Protein AF-A0AAW2IMF6-F1 (afdb_monomer_lite)

pLDDT: mean 80.07, std 15.39, range [28.06, 94.5]

Radius of gyration: 31.91 Å; chains: 1; bounding box: 54×40×95 Å

Structure (mmCIF, N/CA/C/O backbone):
data_AF-A0AAW2IMF6-F1
#
_entry.id   AF-A0AAW2IMF6-F1
#
loop_
_atom_site.group_PDB
_atom_site.id
_atom_site.type_symbol
_atom_site.label_atom_id
_atom_site.label_alt_id
_atom_site.label_comp_id
_atom_site.label_asym_id
_atom_site.label_entity_id
_atom_site.label_seq_id
_atom_site.pdbx_PDB_ins_code
_atom_site.Cartn_x
_atom_site.Cartn_y
_atom_site.Cartn_z
_atom_site.occupancy
_atom_site.B_iso_or_equiv
_atom_site.auth_seq_id
_atom_site.auth_comp_id
_atom_site.auth_asym_id
_atom_site.auth_atom_id
_atom_site.pdbx_PDB_model_num
ATOM 1 N N . MET A 1 1 ? 26.228 9.412 -60.804 1.00 40.00 1 MET A N 1
ATOM 2 C CA . MET A 1 1 ? 26.225 9.088 -59.358 1.00 40.00 1 MET A CA 1
ATOM 3 C C . MET A 1 1 ? 26.292 7.577 -59.226 1.00 40.00 1 MET A C 1
ATOM 5 O O . MET A 1 1 ? 25.419 6.911 -59.759 1.00 40.00 1 MET A O 1
ATOM 9 N N . ALA A 1 2 ? 27.363 7.044 -58.635 1.00 44.09 2 ALA A N 1
ATOM 10 C CA . ALA A 1 2 ? 27.615 5.606 -58.581 1.00 44.09 2 ALA A CA 1
ATOM 11 C C . ALA A 1 2 ? 26.476 4.868 -57.857 1.00 44.09 2 ALA A C 1
ATOM 13 O O . ALA A 1 2 ? 26.195 5.148 -56.690 1.00 44.09 2 ALA A O 1
ATOM 14 N N . HIS A 1 3 ? 25.836 3.932 -58.556 1.00 49.41 3 HIS A N 1
ATOM 15 C CA . HIS A 1 3 ? 24.926 2.957 -57.972 1.00 49.41 3 HIS A CA 1
ATOM 16 C C . HIS A 1 3 ? 25.765 2.057 -57.056 1.00 49.41 3 HIS A C 1
ATOM 18 O O . HIS A 1 3 ? 26.389 1.105 -57.515 1.00 49.41 3 HIS A O 1
ATOM 24 N N . ARG A 1 4 ? 25.886 2.416 -55.770 1.00 61.34 4 ARG A N 1
ATOM 25 C CA . ARG A 1 4 ? 26.512 1.533 -54.781 1.00 61.34 4 ARG A CA 1
ATOM 26 C C . ARG A 1 4 ? 25.691 0.253 -54.745 1.00 61.34 4 ARG A 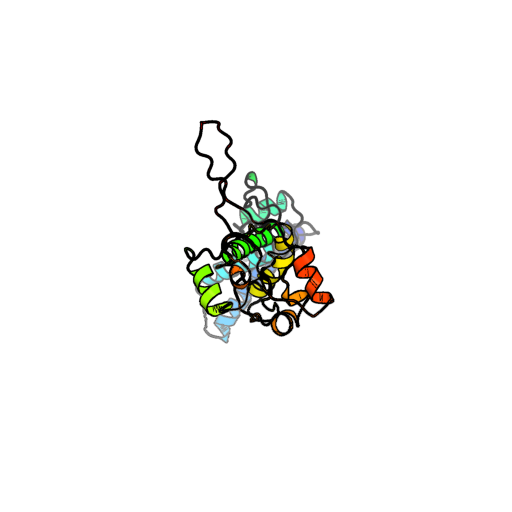C 1
ATOM 28 O O . ARG A 1 4 ? 24.511 0.295 -54.410 1.00 61.34 4 ARG A O 1
ATOM 35 N N . ASP A 1 5 ? 26.321 -0.844 -55.138 1.00 79.56 5 ASP A N 1
ATOM 36 C CA . ASP A 1 5 ? 25.694 -2.151 -55.204 1.00 79.56 5 ASP A CA 1
ATOM 37 C C . ASP A 1 5 ? 25.210 -2.557 -53.803 1.00 79.56 5 ASP A C 1
ATOM 39 O O . ASP A 1 5 ? 25.994 -2.651 -52.852 1.00 79.56 5 ASP A O 1
ATOM 43 N N . TRP A 1 6 ? 23.893 -2.700 -53.650 1.00 77.31 6 TRP A N 1
ATOM 44 C CA . TRP A 1 6 ? 23.245 -3.022 -52.377 1.00 77.31 6 TRP A CA 1
ATOM 45 C C . TRP A 1 6 ? 23.796 -4.324 -51.795 1.00 77.31 6 TRP A C 1
ATOM 47 O O . TRP A 1 6 ? 23.997 -4.438 -50.584 1.00 77.31 6 TRP A O 1
ATOM 57 N N . GLU A 1 7 ? 24.113 -5.270 -52.674 1.00 80.38 7 GLU A N 1
ATOM 58 C CA . GLU A 1 7 ? 24.677 -6.559 -52.312 1.00 80.38 7 GLU A CA 1
ATOM 59 C C . GLU A 1 7 ? 26.046 -6.404 -51.639 1.00 80.38 7 GLU A C 1
ATOM 61 O O . GLU A 1 7 ? 26.285 -6.976 -50.573 1.00 80.38 7 GLU A O 1
ATOM 66 N N . HIS A 1 8 ? 26.894 -5.516 -52.163 1.00 84.31 8 HIS A N 1
ATOM 67 C CA . HIS A 1 8 ? 28.179 -5.184 -51.554 1.00 84.31 8 HIS A CA 1
ATOM 68 C C . HIS A 1 8 ? 28.015 -4.541 -50.166 1.00 84.31 8 HIS A C 1
ATOM 70 O O . HIS A 1 8 ? 28.739 -4.872 -49.225 1.00 84.31 8 HIS A O 1
ATOM 76 N N . GLY A 1 9 ? 27.030 -3.651 -50.001 1.00 81.44 9 GLY A N 1
ATOM 77 C CA . GLY A 1 9 ? 26.728 -3.017 -48.713 1.00 81.44 9 GLY A CA 1
ATOM 78 C C . GLY A 1 9 ? 26.255 -4.013 -47.647 1.00 81.44 9 GLY A C 1
ATOM 79 O O . GLY A 1 9 ? 26.698 -3.956 -46.497 1.00 81.44 9 GLY A O 1
ATOM 80 N N . ILE A 1 10 ? 25.399 -4.962 -48.033 1.00 81.94 10 ILE A N 1
ATOM 81 C CA . ILE A 1 10 ? 24.921 -6.025 -47.143 1.00 81.94 10 ILE A CA 1
ATOM 82 C C . ILE A 1 10 ? 26.047 -6.991 -46.778 1.00 81.94 10 ILE A C 1
ATOM 84 O O . ILE A 1 10 ? 26.207 -7.312 -45.599 1.00 81.94 10 ILE A O 1
ATOM 88 N N . GLN A 1 11 ? 26.867 -7.411 -47.742 1.00 83.31 11 GLN A N 1
ATOM 89 C CA . GLN A 1 11 ? 28.020 -8.276 -47.483 1.00 83.31 11 GLN A CA 1
ATOM 90 C C . GLN A 1 11 ? 29.046 -7.601 -46.560 1.00 83.31 11 GLN A C 1
ATOM 92 O O . GLN A 1 11 ? 29.578 -8.239 -45.646 1.00 83.31 11 GLN A O 1
ATOM 97 N N . TRP A 1 12 ? 29.276 -6.296 -46.731 1.00 85.31 12 TRP A N 1
ATOM 98 C CA . TRP A 1 12 ? 30.115 -5.503 -45.834 1.00 85.31 12 TRP A CA 1
ATOM 99 C C . TRP A 1 12 ? 29.547 -5.449 -44.409 1.00 85.31 12 TRP A C 1
ATOM 101 O O . TRP A 1 12 ? 30.259 -5.730 -43.444 1.00 85.31 12 TRP A O 1
ATOM 111 N N . ALA A 1 13 ? 28.252 -5.162 -44.246 1.00 80.75 13 ALA A N 1
ATOM 112 C CA . ALA A 1 13 ? 27.619 -5.134 -42.925 1.00 80.75 13 ALA A CA 1
ATOM 113 C C . ALA A 1 13 ? 27.650 -6.520 -42.251 1.00 80.75 13 ALA A C 1
ATOM 115 O O . ALA A 1 13 ? 27.955 -6.645 -41.060 1.00 80.75 13 ALA A O 1
ATOM 116 N N . ALA A 1 14 ? 27.404 -7.576 -43.031 1.00 81.50 14 ALA A N 1
ATOM 117 C CA . ALA A 1 14 ? 27.417 -8.963 -42.583 1.00 81.50 14 ALA A CA 1
ATOM 118 C C . ALA A 1 14 ? 28.820 -9.480 -42.228 1.00 81.50 14 ALA A C 1
ATOM 120 O O . ALA A 1 14 ? 28.928 -10.432 -41.453 1.00 81.50 14 ALA A O 1
ATOM 121 N N . SER A 1 15 ? 29.893 -8.892 -42.767 1.00 85.62 15 SER A N 1
ATOM 122 C CA . SER A 1 15 ? 31.274 -9.202 -42.374 1.00 85.62 15 SER A CA 1
ATOM 123 C C . SER A 1 15 ? 31.718 -8.388 -41.156 1.00 85.62 15 SER A C 1
ATOM 125 O O . SER A 1 15 ? 32.341 -8.933 -40.243 1.00 85.62 15 SER A O 1
ATOM 127 N N . ARG A 1 16 ? 31.325 -7.110 -41.086 1.00 85.06 16 ARG A N 1
ATOM 128 C CA . ARG A 1 16 ? 31.733 -6.165 -40.038 1.00 85.06 16 ARG A CA 1
ATOM 129 C C . ARG A 1 16 ? 31.049 -6.394 -38.692 1.00 85.06 16 ARG A C 1
ATOM 131 O O . ARG A 1 16 ? 31.686 -6.202 -37.655 1.00 85.06 16 ARG A O 1
ATOM 138 N N . TRP A 1 17 ? 29.776 -6.792 -38.687 1.00 85.69 17 TRP A N 1
ATOM 139 C CA . TRP A 1 17 ? 28.980 -7.002 -37.468 1.00 85.69 17 TRP A CA 1
ATOM 140 C C . TRP A 1 17 ? 28.825 -8.485 -37.104 1.00 85.69 17 TRP A C 1
ATOM 142 O O . TRP A 1 17 ? 27.777 -8.916 -36.612 1.00 85.69 17 TRP A O 1
ATOM 152 N N . ARG A 1 18 ? 29.875 -9.286 -37.329 1.00 80.31 18 ARG A N 1
ATOM 153 C CA . ARG A 1 18 ? 29.920 -10.698 -36.914 1.00 80.31 18 ARG A CA 1
ATOM 154 C C . ARG A 1 18 ? 30.149 -10.849 -35.410 1.00 80.31 18 ARG A C 1
ATOM 156 O O . ARG A 1 18 ? 30.733 -9.990 -34.751 1.00 80.31 18 ARG A O 1
ATOM 163 N N . GLY A 1 19 ? 29.703 -11.977 -34.864 1.00 79.62 19 GLY A N 1
ATOM 164 C CA . GLY A 1 19 ? 29.940 -12.356 -33.471 1.00 79.62 19 GLY A CA 1
ATOM 165 C C . GLY A 1 19 ? 28.873 -11.885 -32.477 1.00 79.62 19 GLY A C 1
ATOM 166 O O . GLY A 1 19 ? 27.867 -11.265 -32.828 1.00 79.62 19 GLY A O 1
ATOM 167 N N . LYS A 1 20 ? 29.095 -12.233 -31.204 1.00 77.50 20 LYS A N 1
ATOM 168 C CA . LYS A 1 20 ? 28.146 -12.033 -30.091 1.00 77.50 20 LYS A CA 1
ATOM 169 C C . LYS A 1 20 ? 28.318 -10.692 -29.362 1.00 77.50 20 LYS A C 1
ATOM 171 O O . LYS A 1 20 ? 27.680 -10.475 -28.338 1.00 77.50 20 LYS A O 1
ATOM 176 N N . HIS A 1 21 ? 29.182 -9.802 -29.860 1.00 81.25 21 HIS A N 1
ATOM 177 C CA . HIS A 1 21 ? 29.403 -8.502 -29.231 1.00 81.25 21 HIS A CA 1
ATOM 178 C C . HIS A 1 21 ? 28.123 -7.658 -29.263 1.00 81.25 21 HIS A C 1
ATOM 180 O O . HIS A 1 21 ? 27.442 -7.589 -30.288 1.00 81.25 21 HIS A O 1
ATOM 186 N N . VAL A 1 22 ? 27.824 -6.986 -28.151 1.00 72.81 22 VAL A N 1
ATOM 187 C CA . VAL A 1 22 ? 26.569 -6.249 -27.951 1.00 72.81 22 VAL A CA 1
ATOM 188 C C . VAL A 1 22 ? 26.314 -5.199 -29.030 1.00 72.81 22 VAL A C 1
ATOM 190 O O . VAL A 1 22 ? 25.221 -5.120 -29.581 1.00 72.81 22 VAL A O 1
ATOM 193 N N . VAL A 1 23 ? 27.356 -4.460 -29.408 1.00 77.38 23 VAL A N 1
ATOM 194 C CA . VAL A 1 23 ? 27.285 -3.431 -30.452 1.00 77.38 23 VAL A CA 1
ATOM 195 C C . VAL A 1 23 ? 26.940 -4.051 -31.812 1.00 77.38 23 VAL A C 1
ATOM 197 O O . VAL A 1 23 ? 26.128 -3.507 -32.553 1.00 77.38 23 VAL A O 1
ATOM 200 N N . ASN A 1 24 ? 27.473 -5.237 -32.117 1.00 83.88 24 ASN A N 1
ATOM 201 C CA . ASN A 1 24 ? 27.222 -5.927 -33.385 1.00 83.88 24 ASN A CA 1
ATOM 202 C C . ASN A 1 24 ? 25.809 -6.521 -33.438 1.00 83.88 24 ASN A C 1
ATOM 204 O O . ASN A 1 24 ? 25.174 -6.529 -34.491 1.00 83.88 24 ASN A O 1
ATOM 208 N N . ALA A 1 25 ? 25.307 -7.031 -32.310 1.00 77.94 25 ALA A N 1
ATOM 209 C CA . ALA A 1 25 ? 23.919 -7.469 -32.193 1.00 77.94 25 ALA A CA 1
ATOM 210 C C . ALA A 1 25 ? 22.953 -6.285 -32.353 1.00 77.94 25 ALA A C 1
ATOM 212 O O . ALA A 1 25 ? 22.003 -6.385 -33.127 1.00 77.94 25 ALA A O 1
ATOM 213 N N . ALA A 1 26 ? 23.248 -5.152 -31.705 1.00 75.75 26 ALA A N 1
ATOM 214 C CA . ALA A 1 26 ? 22.484 -3.923 -31.860 1.00 75.75 26 ALA A CA 1
ATOM 215 C C . ALA A 1 26 ? 22.445 -3.494 -33.332 1.00 75.75 26 ALA A C 1
ATOM 217 O O . ALA A 1 26 ? 21.364 -3.469 -33.906 1.00 75.75 26 ALA A O 1
ATOM 218 N N . PHE A 1 27 ? 23.592 -3.270 -33.987 1.00 82.12 27 PHE A N 1
ATOM 219 C CA . PHE A 1 27 ? 23.636 -2.810 -35.383 1.00 82.12 27 PHE A CA 1
ATOM 220 C C . PHE A 1 27 ? 22.908 -3.722 -36.379 1.00 82.12 27 PHE A C 1
ATOM 222 O O . PHE A 1 27 ? 22.255 -3.220 -37.293 1.00 82.12 27 PHE A O 1
ATOM 229 N N . ARG A 1 28 ? 22.938 -5.046 -36.189 1.00 84.94 28 ARG A N 1
ATOM 230 C CA . ARG A 1 28 ? 22.139 -5.967 -37.016 1.00 84.94 28 ARG A CA 1
ATOM 231 C C . ARG A 1 28 ? 20.637 -5.763 -36.814 1.00 84.94 28 ARG A C 1
ATOM 233 O O . ARG A 1 28 ? 19.899 -5.677 -37.793 1.00 84.94 28 ARG A O 1
ATOM 240 N N . SER A 1 29 ? 20.192 -5.623 -35.566 1.00 78.75 29 SER A N 1
ATOM 241 C CA . SER A 1 29 ? 18.797 -5.297 -35.251 1.00 78.75 29 SER A CA 1
ATOM 242 C C . SER A 1 29 ? 18.382 -3.922 -35.786 1.00 78.75 29 SER A C 1
ATOM 244 O O . SER A 1 29 ? 17.245 -3.788 -36.236 1.00 78.75 29 SER A O 1
ATOM 246 N N . LEU A 1 30 ? 19.294 -2.937 -35.788 1.00 79.31 30 LEU A N 1
ATOM 247 C CA . LEU A 1 30 ? 19.078 -1.601 -36.360 1.00 79.31 30 LEU A CA 1
ATOM 248 C C . LEU A 1 30 ? 18.838 -1.669 -37.866 1.00 79.31 30 LEU A C 1
ATOM 250 O O . LEU A 1 30 ? 17.867 -1.105 -38.366 1.00 79.31 30 LEU A O 1
ATOM 254 N N . LEU A 1 31 ? 19.712 -2.377 -38.584 1.00 84.12 31 LEU A N 1
ATOM 255 C CA . LEU A 1 31 ? 19.599 -2.535 -40.029 1.00 84.12 31 LEU A CA 1
ATOM 256 C C . LEU A 1 31 ? 18.278 -3.217 -40.403 1.00 84.12 31 LEU A C 1
ATOM 258 O O . LEU A 1 31 ? 17.598 -2.762 -41.319 1.00 84.12 31 LEU A O 1
ATOM 262 N N . ALA A 1 32 ? 17.881 -4.254 -39.661 1.00 83.62 32 ALA A N 1
ATOM 263 C CA . ALA A 1 32 ? 16.611 -4.938 -39.885 1.00 83.62 32 ALA A CA 1
ATOM 264 C C . ALA A 1 32 ? 15.399 -4.001 -39.706 1.00 83.62 32 ALA A C 1
ATOM 266 O O . ALA A 1 32 ? 14.520 -3.975 -40.567 1.00 83.62 32 ALA A O 1
ATOM 267 N N . SER A 1 33 ? 15.364 -3.199 -38.632 1.00 83.12 33 SER A N 1
ATOM 268 C CA . SER A 1 33 ? 14.294 -2.211 -38.399 1.00 83.12 33 SER A CA 1
ATOM 269 C C . SER A 1 33 ? 14.248 -1.138 -39.487 1.00 83.12 33 SER A C 1
ATOM 271 O O . SER A 1 33 ? 13.173 -0.808 -39.984 1.00 83.12 33 SER A O 1
ATOM 273 N N . LEU A 1 34 ? 15.407 -0.619 -39.900 1.00 83.62 34 LEU A N 1
ATOM 274 C CA . LEU A 1 34 ? 15.510 0.380 -40.967 1.00 83.62 34 LEU A CA 1
ATOM 275 C C . LEU A 1 34 ? 14.940 -0.137 -42.289 1.00 83.62 34 LEU A C 1
ATOM 277 O O . LEU A 1 34 ? 14.102 0.522 -42.902 1.00 83.62 34 LEU A O 1
ATOM 281 N N . VAL A 1 35 ? 15.371 -1.330 -42.708 1.00 87.06 35 VAL A N 1
ATOM 282 C CA . VAL A 1 35 ? 14.898 -1.960 -43.947 1.00 87.06 35 VAL A CA 1
ATOM 283 C C . VAL A 1 35 ? 13.387 -2.169 -43.896 1.00 87.06 35 VAL A C 1
ATOM 285 O O . VAL A 1 35 ? 12.696 -1.852 -44.863 1.00 87.06 35 VAL A O 1
ATOM 288 N N . TYR A 1 36 ? 12.867 -2.638 -42.760 1.00 87.69 36 TYR A N 1
ATOM 289 C CA . TYR A 1 36 ? 11.439 -2.867 -42.579 1.00 87.69 36 TYR A CA 1
ATOM 290 C C . TYR A 1 36 ? 10.612 -1.581 -42.703 1.00 87.69 36 TYR A C 1
ATOM 292 O O . TYR A 1 36 ? 9.663 -1.551 -43.483 1.00 87.69 36 TYR A O 1
ATOM 300 N N . HIS A 1 37 ? 10.982 -0.501 -42.007 1.00 85.81 37 HIS A N 1
ATOM 301 C CA . HIS A 1 37 ? 10.238 0.768 -42.068 1.00 85.81 37 HIS A CA 1
ATOM 302 C C . HIS A 1 37 ? 10.278 1.417 -43.444 1.00 85.81 37 HIS A C 1
ATOM 304 O O . HIS A 1 37 ? 9.264 1.933 -43.910 1.00 85.81 37 HIS A O 1
ATOM 310 N N . ILE A 1 38 ? 11.428 1.367 -44.117 1.00 86.06 38 ILE A N 1
ATOM 311 C CA . ILE A 1 38 ? 11.567 1.899 -45.477 1.00 86.06 38 ILE A CA 1
ATOM 312 C C . ILE A 1 38 ? 10.703 1.089 -46.449 1.00 86.06 38 ILE A C 1
ATOM 314 O O . ILE A 1 38 ? 9.993 1.662 -47.279 1.00 86.06 38 ILE A O 1
ATOM 318 N N . TRP A 1 39 ? 10.721 -0.240 -46.333 1.00 89.19 39 TRP A N 1
ATOM 319 C CA . TRP A 1 39 ? 9.876 -1.120 -47.137 1.00 89.19 39 TRP A CA 1
ATOM 320 C C . TRP A 1 39 ? 8.385 -0.885 -46.865 1.00 89.19 39 TRP A C 1
ATOM 322 O O . TRP A 1 39 ? 7.601 -0.760 -47.808 1.00 89.19 39 TRP A O 1
ATOM 332 N N . GLN A 1 40 ? 8.001 -0.767 -45.593 1.00 89.69 40 GLN A N 1
ATOM 333 C CA . GLN A 1 40 ? 6.628 -0.502 -45.179 1.00 89.69 40 GLN A CA 1
ATOM 334 C C . GLN A 1 40 ? 6.138 0.834 -45.748 1.00 89.69 40 GLN A C 1
ATOM 336 O O . GLN A 1 40 ? 5.063 0.884 -46.342 1.00 89.69 40 GLN A O 1
ATOM 341 N N . GLU A 1 41 ? 6.934 1.898 -45.627 1.00 88.81 41 GLU A N 1
ATOM 342 C CA . GLU A 1 41 ? 6.603 3.221 -46.161 1.00 88.81 41 GLU A CA 1
ATOM 343 C C . GLU A 1 41 ? 6.460 3.189 -47.692 1.00 88.81 41 GLU A C 1
ATOM 345 O O . GLU A 1 41 ? 5.491 3.724 -48.234 1.00 88.81 41 GLU A O 1
ATOM 350 N N . ARG A 1 42 ? 7.364 2.501 -48.406 1.00 88.38 42 ARG A N 1
ATOM 351 C CA . ARG A 1 42 ? 7.269 2.322 -49.866 1.00 88.38 42 ARG A CA 1
ATOM 352 C C . ARG A 1 42 ? 5.971 1.618 -50.265 1.00 88.38 42 ARG A C 1
ATOM 354 O O . ARG A 1 42 ? 5.300 2.044 -51.204 1.00 88.38 42 ARG A O 1
ATOM 361 N N . ASN A 1 43 ? 5.607 0.554 -49.554 1.00 89.25 43 ASN A N 1
ATOM 362 C CA . ASN A 1 43 ? 4.402 -0.214 -49.851 1.00 89.25 43 ASN A CA 1
ATOM 363 C C . ASN A 1 43 ? 3.124 0.556 -49.501 1.00 89.25 43 ASN A C 1
ATOM 365 O O . ASN A 1 43 ? 2.168 0.518 -50.271 1.00 89.25 43 ASN A O 1
ATOM 369 N N . SER A 1 44 ? 3.100 1.306 -48.398 1.00 86.88 44 SER A N 1
ATOM 370 C CA . SER A 1 44 ? 1.966 2.175 -48.063 1.00 86.88 44 SER A CA 1
ATOM 371 C C . SER A 1 44 ? 1.733 3.254 -49.124 1.00 86.88 44 SER A C 1
ATOM 373 O O . SER A 1 44 ? 0.582 3.520 -49.474 1.00 86.88 44 SER A O 1
ATOM 375 N N . ARG A 1 45 ? 2.800 3.814 -49.708 1.00 86.12 45 ARG A N 1
ATOM 376 C CA . ARG A 1 45 ? 2.684 4.775 -50.817 1.00 86.12 45 ARG A CA 1
ATOM 377 C C . ARG A 1 45 ? 2.087 4.144 -52.069 1.00 86.12 45 ARG A C 1
ATOM 379 O O . ARG A 1 45 ? 1.219 4.743 -52.690 1.00 86.12 45 ARG A O 1
ATOM 386 N N . HIS A 1 46 ? 2.535 2.939 -52.416 1.00 83.69 46 HIS A N 1
ATOM 387 C CA . HIS A 1 46 ? 2.115 2.262 -53.641 1.00 83.69 46 HIS A CA 1
ATOM 388 C C . HIS A 1 46 ? 0.697 1.676 -53.552 1.00 83.69 46 HIS A C 1
ATOM 390 O O . HIS A 1 46 ? -0.089 1.837 -54.478 1.00 83.69 46 HIS A O 1
ATOM 396 N N . PHE A 1 47 ? 0.352 1.032 -52.434 1.00 84.25 47 PHE A N 1
ATOM 397 C CA . PHE A 1 47 ? -0.898 0.274 -52.305 1.00 84.25 47 PHE A CA 1
ATOM 398 C C . PHE A 1 47 ? -2.002 0.999 -51.530 1.00 84.25 47 PHE A C 1
ATOM 400 O O . PHE A 1 47 ? -3.170 0.672 -51.697 1.00 84.25 47 PHE A O 1
ATOM 407 N N . GLN A 1 48 ? -1.660 1.953 -50.658 1.00 83.94 48 GLN A N 1
ATOM 408 C CA . GLN A 1 48 ? -2.633 2.620 -49.777 1.00 83.94 48 GLN A CA 1
ATOM 409 C C . GLN A 1 48 ? -2.758 4.123 -50.056 1.00 83.94 48 GLN A C 1
ATOM 411 O O . GLN A 1 48 ? -3.533 4.788 -49.373 1.00 83.94 48 GLN A O 1
ATOM 416 N N . GLN A 1 49 ? -1.977 4.665 -51.005 1.00 84.50 49 GLN A N 1
ATOM 417 C CA . GLN A 1 49 ? -1.857 6.102 -51.307 1.00 84.50 49 GLN A CA 1
ATOM 418 C C . GLN A 1 49 ? -1.647 6.987 -50.063 1.00 84.50 49 GLN A C 1
ATOM 420 O O . GLN A 1 49 ? -1.969 8.172 -50.043 1.00 84.50 49 GLN A O 1
ATOM 425 N N . ARG A 1 50 ? -1.082 6.411 -48.998 1.00 80.81 50 ARG A N 1
ATOM 426 C CA . ARG A 1 50 ? -0.738 7.112 -47.762 1.00 80.81 50 ARG A CA 1
ATOM 427 C C . ARG A 1 50 ? 0.764 7.332 -47.754 1.00 80.81 50 ARG A C 1
ATOM 429 O O . ARG A 1 50 ? 1.529 6.383 -47.899 1.00 80.81 50 ARG A O 1
ATOM 436 N N . SER A 1 51 ? 1.180 8.576 -47.556 1.00 83.56 51 SER A N 1
ATOM 437 C CA . SER A 1 51 ? 2.586 8.945 -47.408 1.00 83.56 51 SER A CA 1
ATOM 438 C C . SER A 1 51 ? 2.761 9.687 -46.098 1.00 83.56 51 SER A C 1
ATOM 440 O O . SER A 1 51 ? 2.061 10.667 -45.841 1.00 83.56 51 SER A O 1
ATOM 442 N N . ARG A 1 52 ? 3.708 9.245 -45.272 1.00 86.50 52 ARG A N 1
ATOM 443 C CA . ARG A 1 52 ? 4.085 9.982 -44.065 1.00 86.50 52 ARG A CA 1
ATOM 444 C C . ARG A 1 52 ? 5.162 11.015 -44.405 1.00 86.50 52 ARG A C 1
ATOM 446 O O . ARG A 1 52 ? 5.939 10.810 -45.345 1.00 86.50 52 ARG A O 1
ATOM 453 N N . PRO A 1 53 ? 5.250 12.121 -43.646 1.00 90.44 53 PRO A N 1
ATOM 454 C CA . PRO A 1 53 ? 6.376 13.032 -43.765 1.00 90.44 53 PRO A CA 1
ATOM 455 C C . PRO A 1 53 ? 7.680 12.298 -43.401 1.00 90.44 53 PRO A C 1
ATOM 457 O O . PRO A 1 53 ? 7.676 11.502 -42.455 1.00 90.44 53 PRO A O 1
ATOM 460 N N . PRO A 1 54 ? 8.811 12.585 -44.074 1.00 86.62 54 PRO A N 1
ATOM 461 C CA . PRO A 1 54 ? 10.096 11.950 -43.773 1.00 86.62 54 PRO A CA 1
ATOM 462 C C . PRO A 1 54 ? 10.531 12.088 -42.306 1.00 86.62 54 PRO A C 1
ATOM 464 O O . PRO A 1 54 ? 11.141 11.174 -41.757 1.00 86.62 54 PRO A O 1
ATOM 467 N N . SER A 1 55 ? 10.166 13.193 -41.648 1.00 87.88 55 SER A N 1
ATOM 468 C CA . SER A 1 55 ? 10.432 13.423 -40.223 1.00 87.88 55 SER A CA 1
ATOM 469 C C . SER A 1 55 ? 9.747 12.396 -39.319 1.00 87.88 55 SER A C 1
ATOM 471 O O . SER A 1 55 ? 10.366 11.896 -38.384 1.00 87.88 55 SER A O 1
ATOM 473 N N . ILE A 1 56 ? 8.496 12.030 -39.616 1.00 86.56 56 ILE A N 1
ATOM 474 C CA . ILE A 1 56 ? 7.741 11.032 -38.848 1.00 86.56 56 ILE A CA 1
ATOM 475 C C . ILE A 1 56 ? 8.348 9.642 -39.035 1.00 86.56 56 ILE A C 1
ATOM 477 O O . ILE A 1 56 ? 8.536 8.924 -38.059 1.00 86.56 56 ILE A O 1
ATOM 481 N N . VAL A 1 57 ? 8.696 9.269 -40.271 1.00 85.50 57 VAL A N 1
ATOM 482 C CA . VAL A 1 57 ? 9.344 7.976 -40.556 1.00 85.50 57 VAL A CA 1
ATOM 483 C C . VAL A 1 57 ? 10.692 7.888 -39.838 1.00 85.50 57 VAL A C 1
ATOM 485 O O . VAL A 1 57 ? 10.979 6.884 -39.191 1.00 85.50 57 VAL A O 1
ATOM 488 N N . GLY A 1 58 ? 11.480 8.968 -39.869 1.00 85.31 58 GLY A N 1
ATOM 489 C CA . GLY A 1 58 ? 12.730 9.070 -39.119 1.00 85.31 58 GLY A CA 1
ATOM 490 C C . GLY A 1 58 ? 12.532 8.913 -37.609 1.00 85.31 58 GLY A C 1
ATOM 491 O O . GLY A 1 58 ? 13.263 8.154 -36.978 1.00 85.31 58 GLY A O 1
ATOM 492 N N . MET A 1 59 ? 11.517 9.561 -37.028 1.00 85.62 59 MET A N 1
ATOM 493 C CA . MET A 1 59 ? 11.198 9.409 -35.603 1.00 85.62 59 MET A CA 1
ATOM 494 C C . MET A 1 59 ? 10.768 7.985 -35.242 1.00 85.62 59 MET A C 1
ATOM 496 O O . MET A 1 59 ? 11.244 7.459 -34.242 1.00 85.62 59 MET A O 1
ATOM 500 N N . LEU A 1 60 ? 9.920 7.341 -36.050 1.00 85.44 60 LEU A N 1
ATOM 501 C CA . LEU A 1 60 ? 9.480 5.959 -35.809 1.00 85.44 60 LEU A CA 1
ATOM 502 C C . LEU A 1 60 ? 10.653 4.979 -35.824 1.00 85.44 60 LEU A C 1
ATOM 504 O O . LEU A 1 60 ? 10.749 4.109 -34.962 1.00 85.44 60 LEU A O 1
ATOM 508 N N . VAL A 1 61 ? 11.569 5.162 -36.774 1.00 84.50 61 VAL A N 1
ATOM 509 C CA . VAL A 1 61 ? 12.808 4.391 -36.859 1.00 84.50 61 VAL A CA 1
ATOM 510 C C . VAL A 1 61 ? 13.663 4.607 -35.611 1.00 84.50 61 VAL A C 1
ATOM 512 O O . VAL A 1 61 ? 14.081 3.635 -34.989 1.00 84.50 61 VAL A O 1
ATOM 515 N N . VAL A 1 62 ? 13.913 5.860 -35.217 1.00 84.19 62 VAL A N 1
ATOM 516 C CA . VAL A 1 62 ? 14.723 6.178 -34.028 1.00 84.19 62 VAL A CA 1
ATOM 517 C C . VAL A 1 62 ? 14.089 5.613 -32.756 1.00 84.19 62 VAL A C 1
ATOM 519 O O . VAL A 1 62 ? 14.804 5.071 -31.914 1.00 84.19 62 VAL A O 1
ATOM 522 N N . GLU A 1 63 ? 12.768 5.695 -32.614 1.00 83.12 63 GLU A N 1
ATOM 523 C CA . GLU A 1 63 ? 12.077 5.190 -31.431 1.00 83.12 63 GLU A CA 1
ATOM 524 C C . GLU A 1 63 ? 12.082 3.660 -31.375 1.00 83.12 63 GLU A C 1
ATOM 526 O O . GLU A 1 63 ? 12.421 3.098 -30.337 1.00 83.12 63 GLU A O 1
ATOM 531 N N . GLU A 1 64 ? 11.831 2.961 -32.488 1.00 83.62 64 GLU A N 1
ATOM 532 C CA . GLU A 1 64 ? 11.949 1.496 -32.508 1.00 83.62 64 GLU A CA 1
ATOM 533 C C . GLU A 1 64 ? 13.364 1.050 -32.139 1.00 83.62 64 GLU A C 1
ATOM 535 O O . GLU A 1 64 ? 13.549 0.103 -31.375 1.00 83.62 64 GLU A O 1
ATOM 540 N N . ILE A 1 65 ? 14.372 1.753 -32.649 1.00 80.62 65 ILE A N 1
ATOM 541 C CA . ILE A 1 65 ? 15.766 1.488 -32.319 1.00 80.62 65 ILE A CA 1
ATOM 542 C C . ILE A 1 65 ? 16.008 1.630 -30.813 1.00 80.62 65 ILE A C 1
ATOM 544 O O . ILE A 1 65 ? 16.613 0.744 -30.205 1.00 80.62 65 ILE A O 1
ATOM 548 N N . ARG A 1 66 ? 15.524 2.716 -30.201 1.00 82.44 66 ARG A N 1
ATOM 549 C CA . ARG A 1 66 ? 15.659 2.949 -28.758 1.00 82.44 66 ARG A CA 1
ATOM 550 C C . ARG A 1 66 ? 14.996 1.829 -27.967 1.00 82.44 66 ARG A C 1
ATOM 552 O O . ARG A 1 66 ? 15.645 1.235 -27.109 1.00 82.44 66 ARG A O 1
ATOM 559 N N . GLN A 1 67 ? 13.760 1.478 -28.318 1.00 77.44 67 GLN A N 1
ATOM 560 C CA . GLN A 1 67 ? 13.020 0.389 -27.680 1.00 77.44 67 GLN A CA 1
ATOM 561 C C . GLN A 1 67 ? 13.737 -0.958 -27.836 1.00 77.44 67 GLN A C 1
ATOM 563 O O . GLN A 1 67 ? 13.866 -1.706 -26.867 1.00 77.44 67 GLN A O 1
ATOM 568 N N . ARG A 1 68 ? 14.301 -1.252 -29.015 1.00 77.25 68 ARG A N 1
ATOM 569 C CA . ARG A 1 68 ? 15.083 -2.475 -29.233 1.00 77.25 68 ARG A CA 1
ATOM 570 C C . ARG A 1 68 ? 16.342 -2.512 -28.376 1.00 77.25 68 ARG A C 1
ATOM 572 O O . ARG A 1 68 ? 16.578 -3.528 -27.732 1.00 77.25 68 ARG A O 1
ATOM 579 N N . ILE A 1 69 ? 17.120 -1.430 -28.318 1.00 76.94 69 ILE A N 1
ATOM 580 C CA . ILE A 1 69 ? 18.341 -1.362 -27.496 1.00 76.94 69 ILE A CA 1
ATOM 581 C C . ILE A 1 69 ? 18.015 -1.565 -26.006 1.00 76.94 69 ILE A C 1
ATOM 583 O O . ILE A 1 69 ? 18.755 -2.275 -25.331 1.00 76.94 69 ILE A O 1
ATOM 587 N N . ILE A 1 70 ? 16.903 -1.004 -25.515 1.00 76.00 70 ILE A N 1
ATOM 588 C CA . ILE A 1 70 ? 16.425 -1.200 -24.133 1.00 76.00 70 ILE A CA 1
ATOM 589 C C . ILE A 1 70 ? 15.992 -2.653 -23.892 1.00 76.00 70 ILE A C 1
ATOM 591 O O . ILE A 1 70 ? 16.270 -3.213 -22.836 1.00 76.00 70 ILE A O 1
ATOM 595 N N . SER A 1 71 ? 15.302 -3.268 -24.855 1.00 70.19 71 SER A N 1
ATOM 596 C CA . SER A 1 71 ? 14.713 -4.603 -24.683 1.00 70.19 71 SER A CA 1
ATOM 597 C C . SER A 1 71 ? 15.723 -5.757 -24.710 1.00 70.19 71 SER A C 1
ATOM 599 O O . SER A 1 71 ? 15.425 -6.845 -24.217 1.00 70.19 71 SER A O 1
ATOM 601 N N . VAL A 1 72 ? 16.910 -5.557 -25.296 1.00 70.56 72 VAL A N 1
ATOM 602 C CA . VAL A 1 72 ? 17.949 -6.592 -25.323 1.00 70.56 72 VAL A CA 1
ATOM 603 C C . VAL A 1 72 ? 18.697 -6.573 -23.985 1.00 70.56 72 VAL A C 1
ATOM 605 O O . VAL A 1 72 ? 19.198 -5.520 -23.593 1.00 70.56 72 VAL A O 1
ATOM 608 N N . PRO A 1 73 ? 18.844 -7.714 -23.285 1.00 63.25 73 PRO A N 1
ATOM 609 C CA . PRO A 1 73 ? 19.588 -7.773 -22.031 1.00 63.25 73 PRO A CA 1
ATOM 610 C C . PRO A 1 73 ? 21.084 -7.556 -22.298 1.00 63.25 73 PRO A C 1
ATOM 612 O O . PRO A 1 73 ? 21.829 -8.487 -22.617 1.00 63.25 73 PRO A O 1
ATOM 615 N N . LEU A 1 74 ? 21.530 -6.302 -22.208 1.00 66.44 74 LEU A N 1
ATOM 616 C CA . LEU A 1 74 ? 22.933 -5.932 -22.360 1.00 66.44 74 LEU A CA 1
ATOM 617 C C . LEU A 1 74 ? 23.657 -6.123 -21.028 1.00 66.44 74 LEU A C 1
ATOM 619 O O . LEU A 1 74 ? 23.202 -5.651 -19.989 1.00 66.44 74 LEU A O 1
ATOM 623 N N . ARG A 1 75 ? 24.820 -6.783 -21.046 1.00 65.75 75 ARG A N 1
ATOM 624 C CA . ARG A 1 75 ? 25.703 -6.803 -19.871 1.00 65.75 75 ARG A CA 1
ATOM 625 C C . ARG A 1 75 ? 26.211 -5.388 -19.602 1.00 65.75 75 ARG A C 1
ATOM 627 O O . ARG A 1 75 ? 26.637 -4.715 -20.543 1.00 65.75 75 ARG A O 1
ATOM 634 N N . HIS A 1 76 ? 26.221 -4.982 -18.334 1.00 66.94 76 HIS A N 1
ATOM 635 C CA . HIS A 1 76 ? 26.757 -3.688 -17.919 1.00 66.94 76 HIS A CA 1
ATOM 636 C C . HIS A 1 76 ? 28.240 -3.588 -18.307 1.00 66.94 76 HIS A C 1
ATOM 638 O O . HIS A 1 76 ? 29.079 -4.337 -17.811 1.00 66.94 76 HIS A O 1
ATOM 644 N N . SER A 1 77 ? 28.553 -2.715 -19.261 1.00 70.31 77 SER A N 1
ATOM 645 C CA . SER A 1 77 ? 29.900 -2.498 -19.792 1.00 70.31 77 SER A CA 1
ATOM 646 C C . SER A 1 77 ? 30.045 -1.065 -20.310 1.00 70.31 77 SER A C 1
ATOM 648 O O . SER A 1 77 ? 29.060 -0.428 -20.685 1.00 70.31 77 SER A O 1
ATOM 650 N N . ILE A 1 78 ? 31.279 -0.565 -20.422 1.00 74.25 78 ILE A N 1
ATOM 651 C CA . ILE A 1 78 ? 31.561 0.752 -21.032 1.00 74.25 78 ILE A CA 1
ATOM 652 C C . ILE A 1 78 ? 30.966 0.841 -22.452 1.00 74.25 78 ILE A C 1
ATOM 654 O O . ILE A 1 78 ? 30.464 1.882 -22.868 1.00 74.25 78 ILE A O 1
ATOM 658 N N . CYS A 1 79 ? 30.948 -0.276 -23.184 1.00 75.75 79 CYS A N 1
ATOM 659 C CA . CYS A 1 79 ? 30.361 -0.353 -24.520 1.00 75.75 79 CYS A CA 1
ATOM 660 C C . CYS A 1 79 ? 28.828 -0.224 -24.513 1.00 75.75 79 CYS A C 1
ATOM 662 O O . CYS A 1 79 ? 28.277 0.456 -25.378 1.00 75.75 79 CYS A O 1
ATOM 664 N N . SER A 1 80 ? 28.126 -0.844 -23.555 1.00 72.56 80 SER A N 1
ATOM 665 C CA . SER A 1 80 ? 26.671 -0.673 -23.423 1.00 72.56 80 SER A CA 1
ATOM 666 C C . SER A 1 80 ? 26.319 0.744 -22.967 1.00 72.56 80 SER A C 1
ATOM 668 O O . SER A 1 80 ? 25.405 1.344 -23.523 1.00 72.56 80 SER A O 1
ATOM 670 N N . LEU A 1 81 ? 27.098 1.316 -22.038 1.00 72.50 81 LEU A N 1
ATOM 671 C CA . LEU A 1 81 ? 26.997 2.720 -21.618 1.00 72.50 81 LEU A CA 1
ATOM 672 C C . LEU A 1 81 ? 27.144 3.680 -22.809 1.00 72.50 81 LEU A C 1
ATOM 674 O O . LEU A 1 81 ? 26.304 4.556 -23.021 1.00 72.50 81 LEU A O 1
ATOM 678 N N . GLY A 1 82 ? 28.182 3.478 -23.626 1.00 77.81 82 GLY A N 1
ATOM 679 C CA . GLY A 1 82 ? 28.422 4.261 -24.836 1.00 77.81 82 GLY A CA 1
ATOM 680 C C . GLY A 1 82 ? 27.277 4.164 -25.847 1.00 77.81 82 GLY A C 1
ATOM 681 O O . GLY A 1 82 ? 26.898 5.174 -26.438 1.00 77.81 82 GLY A O 1
ATOM 682 N N . LEU A 1 83 ? 26.674 2.980 -26.000 1.00 77.69 83 LEU A N 1
ATOM 683 C CA . LEU A 1 83 ? 25.522 2.776 -26.879 1.00 77.69 83 LEU A CA 1
ATOM 684 C C . LEU A 1 83 ? 24.287 3.551 -26.389 1.00 77.69 83 LEU A C 1
ATOM 686 O O . LEU A 1 83 ? 23.662 4.258 -27.174 1.00 77.69 83 LEU A O 1
ATOM 690 N N . PHE A 1 84 ? 23.953 3.483 -25.099 1.00 77.94 84 PHE A N 1
ATOM 691 C CA . PHE A 1 84 ? 22.819 4.232 -24.548 1.00 77.94 84 PHE A CA 1
ATOM 692 C C . PHE A 1 84 ? 23.010 5.753 -24.666 1.00 77.94 84 PHE A C 1
ATOM 694 O O . PHE A 1 84 ? 22.075 6.456 -25.059 1.00 77.94 84 PHE A O 1
ATOM 701 N N . ARG A 1 85 ? 24.232 6.256 -24.418 1.00 77.44 85 ARG A N 1
ATOM 702 C CA . ARG A 1 85 ? 24.585 7.677 -24.593 1.00 77.44 85 ARG A CA 1
ATOM 703 C C . ARG A 1 85 ? 24.459 8.129 -26.048 1.00 77.44 85 ARG A C 1
ATOM 705 O O . ARG A 1 85 ? 23.819 9.147 -26.306 1.00 77.44 85 ARG A O 1
ATOM 712 N N . LEU A 1 86 ? 25.004 7.359 -26.995 1.00 81.56 86 LEU A N 1
ATOM 713 C CA . LEU A 1 86 ? 24.923 7.653 -28.432 1.00 81.56 86 LEU A CA 1
ATOM 714 C C . LEU A 1 86 ? 23.468 7.798 -28.903 1.00 81.56 86 LEU A C 1
ATOM 716 O O . LEU A 1 86 ? 23.155 8.682 -29.697 1.00 81.56 86 LEU A O 1
ATOM 720 N N . TRP A 1 87 ? 22.575 6.958 -28.377 1.00 79.44 87 TRP A N 1
ATOM 721 C CA . TRP A 1 87 ? 21.161 6.926 -28.755 1.00 79.44 87 TRP A CA 1
ATOM 722 C C . TRP A 1 87 ? 20.249 7.763 -27.851 1.00 79.44 87 TRP A C 1
ATOM 724 O O . TRP A 1 87 ? 19.028 7.709 -28.013 1.00 79.44 87 TRP A O 1
ATOM 734 N N . LYS A 1 88 ? 20.812 8.555 -26.924 1.00 77.94 88 LYS A N 1
ATOM 735 C CA . LYS A 1 88 ? 20.087 9.397 -25.951 1.00 77.94 88 LYS A CA 1
ATOM 736 C C . LYS A 1 88 ? 19.003 8.636 -25.173 1.00 77.94 88 LYS A C 1
ATOM 738 O O . LYS A 1 88 ? 17.932 9.187 -24.900 1.00 77.94 88 LYS A O 1
ATOM 743 N N . ILE A 1 89 ? 19.217 7.351 -24.914 1.00 73.19 89 ILE A N 1
ATOM 744 C CA . ILE A 1 89 ? 18.257 6.502 -24.206 1.00 73.19 89 ILE A CA 1
ATOM 745 C C . ILE A 1 89 ? 18.328 6.864 -22.715 1.00 73.19 89 ILE A C 1
ATOM 747 O O . ILE A 1 89 ? 19.432 6.838 -22.168 1.00 73.19 89 ILE A O 1
ATOM 751 N N . PRO A 1 90 ? 17.202 7.221 -22.060 1.00 62.00 90 PRO A N 1
ATOM 752 C CA . PRO A 1 90 ? 17.163 7.413 -20.620 1.00 62.00 90 PRO A CA 1
ATOM 753 C C . PRO A 1 90 ? 17.677 6.142 -19.956 1.00 62.00 90 PRO A C 1
ATOM 755 O O . PRO A 1 90 ? 17.202 5.047 -20.260 1.00 62.00 90 PRO A O 1
ATOM 758 N N . TRP A 1 91 ? 18.689 6.294 -19.111 1.00 61.72 91 TRP A N 1
ATOM 759 C CA . TRP A 1 91 ? 19.300 5.193 -18.380 1.00 61.72 91 TRP A CA 1
ATOM 760 C C . TRP A 1 91 ? 18.234 4.427 -17.575 1.00 61.72 91 TRP A C 1
ATOM 762 O O . TRP A 1 91 ? 17.252 5.052 -17.152 1.00 61.72 91 TRP A O 1
ATOM 772 N N . PRO A 1 92 ? 18.377 3.106 -17.330 1.00 59.94 92 PRO A N 1
ATOM 773 C CA . PRO A 1 92 ? 17.563 2.446 -16.319 1.00 59.94 92 PRO A CA 1
ATOM 774 C C . PRO A 1 92 ? 17.588 3.260 -15.020 1.00 59.94 92 PRO A C 1
ATOM 776 O O . PRO A 1 92 ? 18.607 3.819 -14.627 1.00 59.94 92 PRO A O 1
ATOM 779 N N . VAL A 1 93 ? 16.433 3.352 -14.363 1.00 57.44 93 VAL A N 1
ATOM 780 C CA . VAL A 1 93 ? 16.233 4.107 -13.112 1.00 57.44 93 VAL A CA 1
ATOM 781 C C . VAL A 1 93 ? 17.265 3.716 -12.042 1.00 57.44 93 VAL A C 1
ATOM 783 O O . VAL A 1 93 ? 17.595 4.514 -11.167 1.00 57.44 93 VAL A O 1
ATOM 786 N N . GLU A 1 94 ? 17.817 2.511 -12.155 1.00 57.59 94 GLU A N 1
ATOM 787 C CA . GLU A 1 94 ? 18.864 1.983 -11.299 1.00 57.59 94 GLU A CA 1
ATOM 788 C C . GLU A 1 94 ? 20.267 2.256 -11.875 1.00 57.59 94 GLU A C 1
ATOM 790 O O . GLU A 1 94 ? 20.606 1.802 -12.969 1.00 57.59 94 GLU A O 1
ATOM 795 N N . GLY A 1 95 ? 21.095 3.013 -11.145 1.00 61.22 95 GLY A N 1
ATOM 796 C CA . GLY A 1 95 ? 22.489 3.287 -11.523 1.00 61.22 95 GLY A CA 1
ATOM 797 C C . GLY A 1 95 ? 23.124 4.486 -10.794 1.00 61.22 95 GLY A C 1
ATOM 798 O O . GLY A 1 95 ? 22.384 5.329 -10.280 1.00 61.22 95 GLY A O 1
ATOM 799 N N . PRO A 1 96 ? 24.468 4.581 -10.732 1.00 62.75 96 PRO A N 1
ATOM 800 C CA . PRO A 1 96 ? 25.188 5.683 -10.083 1.00 62.75 96 PRO A CA 1
ATOM 801 C C . PRO A 1 96 ? 24.911 7.045 -10.743 1.00 62.75 96 PRO A C 1
ATOM 803 O O . PRO A 1 96 ? 24.766 7.134 -11.964 1.00 62.75 96 PRO A O 1
ATOM 806 N N . ILE A 1 97 ? 24.834 8.113 -9.941 1.00 63.09 97 ILE A N 1
ATOM 807 C CA . ILE A 1 97 ? 24.517 9.474 -10.424 1.00 63.09 97 ILE A CA 1
ATOM 808 C C . ILE A 1 97 ? 25.629 10.003 -11.342 1.00 63.09 97 ILE A C 1
ATOM 810 O O . ILE A 1 97 ? 25.359 10.617 -12.371 1.00 63.09 97 ILE A O 1
ATOM 814 N N . ASP A 1 98 ? 26.878 9.709 -10.994 1.00 67.19 98 ASP A N 1
ATOM 815 C CA . ASP A 1 98 ? 28.102 10.034 -11.729 1.00 67.19 98 ASP A CA 1
ATOM 816 C C . ASP A 1 98 ? 28.180 9.374 -13.115 1.00 67.19 98 ASP A C 1
ATOM 818 O O . ASP A 1 98 ? 28.797 9.918 -14.033 1.00 67.19 98 ASP A O 1
ATOM 822 N N . GLU A 1 99 ? 27.485 8.254 -13.319 1.00 59.59 99 GLU A N 1
ATOM 823 C CA . GLU A 1 99 ? 27.393 7.592 -14.625 1.00 59.59 99 GLU A CA 1
ATOM 824 C C . GLU A 1 99 ? 26.182 8.053 -15.461 1.00 59.59 99 GLU A C 1
ATOM 826 O O . GLU A 1 99 ? 26.100 7.728 -16.654 1.00 59.59 99 GLU A O 1
ATOM 831 N N . GLY A 1 100 ? 25.296 8.878 -14.884 1.00 54.56 100 GLY A N 1
ATOM 832 C CA . GLY A 1 100 ? 24.067 9.384 -15.507 1.00 54.56 100 GLY A CA 1
ATOM 833 C C . GLY A 1 100 ? 22.787 8.634 -15.109 1.00 54.56 100 GLY A C 1
ATOM 834 O O . GLY A 1 100 ? 21.762 8.802 -15.772 1.00 54.56 100 GLY A O 1
ATOM 835 N N . GLY A 1 101 ? 22.835 7.805 -14.061 1.00 63.84 101 GLY A N 1
ATOM 836 C CA . GLY A 1 101 ? 21.667 7.163 -13.451 1.00 63.84 101 GLY A CA 1
ATOM 837 C C . GLY A 1 101 ? 20.951 8.058 -12.429 1.00 63.84 101 GLY A C 1
ATOM 838 O O . GLY A 1 101 ? 21.437 9.122 -12.055 1.00 63.84 101 GLY A O 1
ATOM 839 N N . LEU A 1 102 ? 19.785 7.623 -11.938 1.00 65.44 102 LEU A N 1
ATOM 840 C CA . LEU A 1 102 ? 19.017 8.363 -10.917 1.00 65.44 102 LEU A CA 1
ATOM 841 C C . LEU A 1 102 ? 19.508 8.118 -9.476 1.00 65.44 102 LEU A C 1
ATOM 843 O O . LEU A 1 102 ? 18.912 8.628 -8.530 1.00 65.44 102 LEU A O 1
ATOM 847 N N . GLY A 1 103 ? 20.563 7.323 -9.278 1.00 69.06 103 GLY A N 1
ATOM 848 C CA . GLY A 1 103 ? 21.089 6.989 -7.950 1.00 69.06 103 GLY A CA 1
ATOM 849 C C . GLY A 1 103 ? 20.230 6.001 -7.154 1.00 69.06 103 GLY A C 1
ATOM 850 O O . GLY A 1 103 ? 20.521 5.739 -5.986 1.00 69.06 103 GLY A O 1
ATOM 851 N N . ILE A 1 104 ? 19.171 5.443 -7.749 1.00 71.19 104 ILE A N 1
ATOM 852 C CA . ILE A 1 104 ? 18.275 4.496 -7.078 1.00 71.19 104 ILE A CA 1
ATOM 853 C C . ILE A 1 104 ? 18.926 3.111 -7.118 1.00 71.19 104 ILE A C 1
ATOM 855 O O . ILE A 1 104 ? 19.182 2.570 -8.183 1.00 71.19 104 ILE A O 1
ATOM 859 N N . LYS A 1 105 ? 19.234 2.536 -5.953 1.00 69.38 105 LYS A N 1
ATOM 860 C CA . LYS A 1 105 ? 19.923 1.234 -5.868 1.00 69.38 105 LYS A CA 1
ATOM 861 C C . LYS A 1 105 ? 18.991 0.032 -6.045 1.00 69.38 105 LYS A C 1
ATOM 863 O O . LYS A 1 105 ? 19.439 -1.009 -6.503 1.00 69.38 105 LYS A O 1
ATOM 868 N N . ASP A 1 106 ? 17.732 0.176 -5.635 1.00 78.44 106 ASP A N 1
ATOM 869 C CA . ASP A 1 106 ? 16.709 -0.873 -5.694 1.00 78.44 106 ASP A CA 1
ATOM 870 C C . ASP A 1 106 ? 15.330 -0.214 -5.842 1.00 78.44 106 ASP A C 1
ATOM 872 O O . ASP A 1 106 ? 14.790 0.387 -4.902 1.00 78.44 106 ASP A O 1
ATOM 876 N N . ILE A 1 107 ? 14.756 -0.309 -7.041 1.00 80.75 107 ILE A N 1
ATOM 877 C CA . ILE A 1 107 ? 13.456 0.276 -7.365 1.00 80.75 107 ILE A CA 1
ATOM 878 C C . ILE A 1 107 ? 12.317 -0.408 -6.606 1.00 80.75 107 ILE A C 1
ATOM 880 O O . ILE A 1 107 ? 11.319 0.234 -6.269 1.00 80.75 107 ILE A O 1
ATOM 884 N N . LEU A 1 108 ? 12.456 -1.698 -6.293 1.00 83.50 108 LEU A N 1
ATOM 885 C CA . LEU A 1 108 ? 11.456 -2.456 -5.550 1.00 83.50 108 LEU A CA 1
ATOM 886 C C . LEU A 1 108 ? 11.457 -2.039 -4.079 1.00 83.50 108 LEU A C 1
ATOM 888 O O . LEU A 1 108 ? 10.388 -1.906 -3.478 1.00 83.50 108 LEU A O 1
ATOM 892 N N . ALA A 1 109 ? 12.629 -1.813 -3.487 1.00 86.12 109 ALA A N 1
ATOM 893 C CA . ALA A 1 109 ? 12.749 -1.241 -2.149 1.00 86.12 109 ALA A CA 1
ATOM 894 C C . ALA A 1 109 ? 12.207 0.191 -2.099 1.00 86.12 109 ALA A C 1
ATOM 896 O O . ALA A 1 109 ? 11.405 0.493 -1.214 1.00 86.12 109 ALA A O 1
ATOM 897 N N . LEU A 1 110 ? 12.560 1.043 -3.068 1.00 85.88 110 LEU A N 1
ATOM 898 C CA . LEU A 1 110 ? 12.056 2.416 -3.120 1.00 85.88 110 LEU A CA 1
ATOM 899 C C . LEU A 1 110 ? 10.531 2.451 -3.265 1.00 85.88 110 LEU A C 1
ATOM 901 O O . LEU A 1 110 ? 9.859 3.167 -2.528 1.00 85.88 110 LEU A O 1
ATOM 905 N N . ASN A 1 111 ? 9.967 1.642 -4.162 1.00 90.94 111 ASN A N 1
ATOM 906 C CA . ASN A 1 111 ? 8.521 1.561 -4.336 1.00 90.94 111 ASN A CA 1
ATOM 907 C C . ASN A 1 111 ? 7.828 1.080 -3.051 1.00 90.94 111 ASN A C 1
ATOM 909 O O . ASN A 1 111 ? 6.849 1.681 -2.615 1.00 90.94 111 ASN A O 1
ATOM 913 N N . ARG A 1 112 ? 8.366 0.043 -2.387 1.00 91.38 112 ARG A N 1
ATOM 914 C CA . ARG A 1 112 ? 7.867 -0.389 -1.070 1.00 91.38 112 ARG A CA 1
ATOM 915 C C . ARG A 1 112 ? 7.910 0.754 -0.058 1.00 91.38 112 ARG A C 1
ATOM 917 O O . ARG A 1 112 ? 6.901 0.995 0.589 1.00 91.38 112 ARG A O 1
ATOM 924 N N . ALA A 1 113 ? 9.017 1.488 0.038 1.00 91.31 113 ALA A N 1
ATOM 925 C CA . ALA A 1 113 ? 9.158 2.612 0.963 1.00 91.31 113 ALA A CA 1
ATOM 926 C C . ALA A 1 113 ? 8.160 3.748 0.673 1.00 91.31 113 ALA A C 1
ATOM 928 O O . ALA A 1 113 ? 7.521 4.257 1.593 1.00 91.31 113 ALA A O 1
ATOM 929 N N . LEU A 1 114 ? 7.974 4.116 -0.597 1.00 91.88 114 LEU A N 1
ATOM 930 C CA . LEU A 1 114 ? 7.015 5.145 -1.004 1.00 91.88 114 LEU A CA 1
ATOM 931 C C . LEU A 1 114 ? 5.569 4.715 -0.725 1.00 91.88 114 LEU A C 1
ATOM 933 O O . LEU A 1 114 ? 4.803 5.487 -0.150 1.00 91.88 114 LEU A O 1
ATOM 937 N N . MET A 1 115 ? 5.199 3.472 -1.049 1.00 93.50 115 MET A N 1
ATOM 938 C CA . MET A 1 115 ? 3.877 2.933 -0.708 1.00 93.50 115 MET A CA 1
ATOM 939 C C . MET A 1 115 ? 3.658 2.881 0.807 1.00 93.50 115 MET A C 1
ATOM 941 O O . MET A 1 115 ? 2.588 3.260 1.274 1.00 93.50 115 MET A O 1
ATOM 945 N N . SER A 1 116 ? 4.667 2.475 1.583 1.00 93.31 116 SER A N 1
ATOM 946 C CA . SER A 1 116 ? 4.626 2.506 3.048 1.00 93.31 116 SER A CA 1
ATOM 947 C C . SER A 1 116 ? 4.432 3.923 3.584 1.00 93.31 116 SER A C 1
ATOM 949 O O . SER A 1 116 ? 3.649 4.117 4.507 1.00 93.31 116 SER A O 1
ATOM 951 N N . LYS A 1 117 ? 5.084 4.932 2.989 1.00 92.19 117 LYS A N 1
ATOM 952 C CA . LYS A 1 117 ? 4.904 6.345 3.356 1.00 92.19 117 LYS A CA 1
ATOM 953 C C . LYS A 1 117 ? 3.471 6.820 3.102 1.00 92.19 117 LYS A C 1
ATOM 955 O O . LYS A 1 117 ? 2.894 7.492 3.953 1.00 92.19 117 LYS A O 1
ATOM 960 N N . HIS A 1 118 ? 2.883 6.453 1.964 1.00 92.44 118 HIS A N 1
ATOM 961 C CA . HIS A 1 118 ? 1.480 6.758 1.674 1.00 92.44 118 HIS A CA 1
ATOM 962 C C . HIS A 1 118 ? 0.528 6.042 2.632 1.00 92.44 118 HIS A C 1
ATOM 964 O O . HIS A 1 118 ? -0.386 6.666 3.166 1.00 92.44 118 HIS A O 1
ATOM 970 N N . LEU A 1 119 ? 0.769 4.757 2.897 1.00 93.25 119 LEU A N 1
ATOM 971 C CA . LEU A 1 119 ? -0.010 3.989 3.861 1.00 93.25 119 LEU A CA 1
ATOM 972 C C . LEU A 1 119 ? 0.071 4.609 5.261 1.00 93.25 119 LEU A C 1
ATOM 974 O O . LEU A 1 119 ? -0.947 4.742 5.931 1.00 93.25 119 LEU A O 1
ATOM 978 N N . TRP A 1 120 ? 1.258 5.052 5.673 1.00 92.31 120 TRP A N 1
ATOM 979 C CA . TRP A 1 120 ? 1.470 5.749 6.936 1.00 92.31 120 TRP A CA 1
ATOM 980 C C . TRP A 1 120 ? 0.680 7.056 7.030 1.00 92.31 120 TRP A C 1
ATOM 982 O O . TRP A 1 120 ? 0.065 7.314 8.059 1.00 92.31 120 TRP A O 1
ATOM 992 N N . ALA A 1 121 ? 0.627 7.851 5.957 1.00 92.19 121 ALA A N 1
ATOM 993 C CA . ALA A 1 121 ? -0.190 9.066 5.926 1.00 92.19 121 ALA A CA 1
ATOM 994 C C . ALA A 1 121 ? -1.692 8.765 6.111 1.00 92.19 121 ALA A C 1
ATOM 996 O O . ALA A 1 121 ? -2.387 9.501 6.811 1.00 92.19 121 ALA A O 1
ATOM 997 N N . VAL A 1 122 ? -2.177 7.648 5.551 1.00 92.19 122 VAL A N 1
ATOM 998 C CA . VAL A 1 122 ? -3.556 7.172 5.761 1.00 92.19 122 VAL A CA 1
ATOM 999 C C . VAL A 1 122 ? -3.772 6.691 7.197 1.00 92.19 122 VAL A C 1
ATOM 1001 O O . VAL A 1 122 ? -4.778 7.049 7.800 1.00 92.19 122 VAL A O 1
ATOM 1004 N N . ILE A 1 123 ? -2.832 5.925 7.764 1.00 89.94 123 ILE A N 1
ATOM 1005 C CA . ILE A 1 123 ? -2.886 5.459 9.162 1.00 89.94 123 ILE A CA 1
ATOM 1006 C C . ILE A 1 123 ? -2.931 6.648 10.125 1.00 89.94 123 ILE A C 1
ATOM 1008 O O . ILE A 1 123 ? -3.727 6.648 11.059 1.00 89.94 123 ILE A O 1
ATOM 1012 N N . LYS A 1 124 ? -2.124 7.683 9.864 1.00 86.62 124 LYS A N 1
ATOM 1013 C CA . LYS A 1 124 ? -2.129 8.929 10.637 1.00 86.62 124 LYS A CA 1
ATOM 1014 C C . LYS A 1 124 ? -3.406 9.754 10.500 1.00 86.62 124 LYS A C 1
ATOM 1016 O O . LYS A 1 124 ? -3.574 10.716 11.241 1.00 86.62 124 LYS A O 1
ATOM 1021 N N . GLN A 1 125 ? -4.267 9.409 9.546 1.00 84.62 125 GLN A N 1
ATOM 1022 C CA . GLN A 1 125 ? -5.453 10.176 9.185 1.00 84.62 125 GLN A CA 1
ATOM 1023 C C . GLN A 1 125 ? -5.144 11.655 8.900 1.00 84.62 125 GLN A C 1
ATOM 1025 O O . GLN A 1 125 ? -5.919 12.539 9.261 1.00 84.62 125 GLN A O 1
ATOM 1030 N N . ASP A 1 126 ? -4.014 11.932 8.243 1.00 82.44 126 ASP A N 1
ATOM 1031 C CA . ASP A 1 126 ? -3.597 13.298 7.922 1.00 82.44 126 ASP A CA 1
ATOM 1032 C C . ASP A 1 126 ? -4.499 13.915 6.838 1.00 82.44 126 ASP A C 1
ATOM 1034 O O . ASP A 1 126 ? -4.275 13.754 5.635 1.00 82.44 126 ASP A O 1
ATOM 1038 N N . ARG A 1 127 ? -5.542 14.629 7.278 1.00 83.50 127 ARG A N 1
ATOM 1039 C CA . ARG A 1 127 ? -6.546 15.264 6.408 1.00 83.50 127 ARG A CA 1
ATOM 1040 C C . ARG A 1 127 ? -6.024 16.476 5.636 1.00 83.50 127 ARG A C 1
ATOM 1042 O O . ARG A 1 127 ? -6.758 17.012 4.813 1.00 83.50 127 ARG A O 1
ATOM 1049 N N . THR A 1 128 ? -4.776 16.904 5.848 1.00 89.88 128 THR A N 1
ATOM 1050 C CA . THR A 1 128 ? -4.171 17.968 5.025 1.00 89.88 128 THR A CA 1
ATOM 1051 C C . THR A 1 128 ? -3.937 17.505 3.586 1.00 89.88 128 THR A C 1
ATOM 1053 O O . THR A 1 128 ? -3.957 18.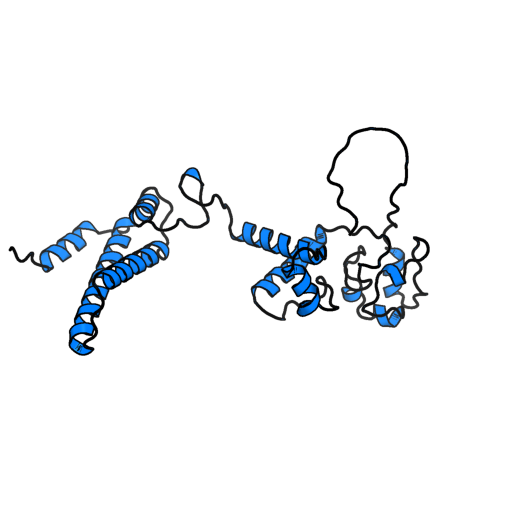303 2.649 1.00 89.88 128 THR A O 1
ATOM 1056 N N . SER A 1 129 ? -3.765 16.196 3.383 1.00 92.06 129 SER A N 1
ATOM 1057 C CA . SER A 1 129 ? -3.691 15.601 2.058 1.00 92.06 129 SER A CA 1
ATOM 1058 C C . SER A 1 129 ? -5.093 15.294 1.535 1.00 92.06 129 SER A C 1
ATOM 1060 O O . SER A 1 129 ? -5.758 14.386 2.028 1.00 92.06 129 SER A O 1
ATOM 1062 N N . ILE A 1 130 ? -5.503 15.977 0.461 1.00 94.00 130 ILE A N 1
ATOM 1063 C CA . ILE A 1 130 ? -6.774 15.714 -0.246 1.00 94.00 130 ILE A CA 1
ATOM 1064 C C . ILE A 1 130 ? -6.900 14.232 -0.628 1.00 94.00 130 ILE A C 1
ATOM 1066 O O . ILE A 1 130 ? -7.978 13.650 -0.564 1.00 94.00 130 ILE A O 1
ATOM 1070 N N . TRP A 1 131 ? -5.788 13.597 -1.007 1.00 93.19 131 TRP A N 1
ATOM 1071 C CA . TRP A 1 131 ? -5.780 12.175 -1.336 1.00 93.19 131 TRP A CA 1
ATOM 1072 C C . TRP A 1 131 ? -6.081 11.297 -0.115 1.00 93.19 131 TRP A C 1
ATOM 1074 O O . TRP A 1 131 ? -6.884 10.372 -0.223 1.00 93.19 131 TRP A O 1
ATOM 1084 N N . VAL A 1 132 ? -5.485 11.591 1.047 1.00 93.00 132 VAL A N 1
ATOM 1085 C CA . VAL A 1 132 ? -5.781 10.871 2.298 1.00 93.00 132 VAL A CA 1
ATOM 1086 C C . VAL A 1 132 ? -7.231 11.098 2.711 1.00 93.00 132 VAL A C 1
ATOM 1088 O O . VAL A 1 132 ? -7.928 10.138 3.035 1.00 93.00 132 VAL A O 1
ATOM 1091 N N . ASP A 1 133 ? -7.702 12.342 2.644 1.00 92.69 133 ASP A N 1
ATOM 1092 C CA . ASP A 1 133 ? -9.074 12.691 2.991 1.00 92.69 133 ASP A CA 1
ATOM 1093 C C . ASP A 1 133 ? -10.089 11.949 2.106 1.00 92.69 133 ASP A C 1
ATOM 1095 O O . ASP A 1 133 ? -10.990 11.280 2.616 1.00 92.69 133 ASP A O 1
ATOM 1099 N N . TRP A 1 134 ? -9.866 11.931 0.788 1.00 93.75 134 TRP A N 1
ATOM 1100 C CA . TRP A 1 134 ? -10.675 11.157 -0.154 1.00 93.75 134 TRP A CA 1
ATOM 1101 C C . TRP A 1 134 ? -10.629 9.652 0.126 1.00 93.75 134 TRP A C 1
ATOM 1103 O O . TRP A 1 134 ? -11.667 8.986 0.100 1.00 93.75 134 TRP A O 1
ATOM 1113 N N . ILE A 1 135 ? -9.448 9.089 0.415 1.00 92.56 135 ILE A N 1
ATOM 1114 C CA . ILE A 1 135 ? -9.322 7.667 0.763 1.00 92.56 135 ILE A CA 1
ATOM 1115 C C . ILE A 1 135 ? -10.169 7.356 1.993 1.00 92.56 135 ILE A C 1
ATOM 1117 O O . ILE A 1 135 ? -10.918 6.380 1.983 1.00 92.56 135 ILE A O 1
ATOM 1121 N N . ILE A 1 136 ? -10.099 8.175 3.036 1.00 89.62 136 ILE A N 1
ATOM 1122 C CA . ILE A 1 136 ? -10.848 7.888 4.252 1.00 89.62 136 ILE A CA 1
ATOM 1123 C C . ILE A 1 136 ? -12.354 8.061 4.016 1.00 89.62 136 ILE A C 1
ATOM 1125 O O . ILE A 1 136 ? -13.116 7.171 4.373 1.00 89.62 136 ILE A O 1
ATOM 1129 N N . GLN A 1 137 ? -12.794 9.128 3.346 1.00 89.94 137 GLN A N 1
ATOM 1130 C CA . GLN A 1 137 ? -14.223 9.396 3.134 1.00 89.94 137 GLN A CA 1
ATOM 1131 C C . GLN A 1 137 ? -14.886 8.450 2.123 1.00 89.94 137 GLN A C 1
ATOM 1133 O O . GLN A 1 137 ? -16.010 7.999 2.331 1.00 89.94 137 GLN A O 1
ATOM 1138 N N . VAL A 1 138 ? -14.215 8.143 1.011 1.00 89.50 138 VAL A N 1
ATOM 1139 C CA . VAL A 1 138 ? -14.833 7.429 -0.118 1.00 89.50 138 VAL A CA 1
ATOM 1140 C C . VAL A 1 138 ? -14.464 5.952 -0.121 1.00 89.50 138 VAL A C 1
ATOM 1142 O O . VAL A 1 138 ? -15.323 5.098 -0.370 1.00 89.50 138 VAL A O 1
ATOM 1145 N N . ARG A 1 139 ? -13.185 5.644 0.125 1.00 88.19 139 ARG A N 1
ATOM 1146 C CA . ARG A 1 139 ? -12.630 4.295 -0.044 1.00 88.19 139 ARG A CA 1
ATOM 1147 C C . ARG A 1 139 ? -12.777 3.444 1.214 1.00 88.19 139 ARG A C 1
ATOM 1149 O O . ARG A 1 139 ? -13.225 2.306 1.103 1.00 88.19 139 ARG A O 1
ATOM 1156 N N . LEU A 1 140 ? -12.363 3.969 2.366 1.00 87.75 140 LEU A N 1
ATOM 1157 C CA . LEU A 1 140 ? -12.424 3.278 3.655 1.00 87.75 140 LEU A CA 1
ATOM 1158 C C . LEU A 1 140 ? -13.788 3.459 4.325 1.00 87.75 140 LEU A C 1
ATOM 1160 O O . LEU A 1 140 ? -14.321 2.482 4.847 1.00 87.75 140 LEU A O 1
ATOM 1164 N N . ARG A 1 141 ? -14.381 4.658 4.239 1.00 85.00 141 ARG A N 1
ATOM 1165 C CA . ARG A 1 141 ? -15.608 5.039 4.954 1.00 85.00 141 ARG A CA 1
ATOM 1166 C C . ARG A 1 141 ? -15.434 4.754 6.449 1.00 85.00 141 ARG A C 1
ATOM 1168 O O . ARG A 1 141 ? -14.560 5.344 7.075 1.00 85.00 141 ARG A O 1
ATOM 1175 N N . ASP A 1 142 ? -16.173 3.780 6.971 1.00 76.94 142 ASP A N 1
ATOM 1176 C CA . ASP A 1 142 ? -16.140 3.370 8.378 1.00 76.94 142 ASP A CA 1
ATOM 1177 C C . ASP A 1 142 ? -15.230 2.156 8.638 1.00 76.94 142 ASP A C 1
ATOM 1179 O O . ASP A 1 142 ? -15.154 1.648 9.754 1.00 76.94 142 ASP A O 1
ATOM 1183 N N . CYS A 1 143 ? -14.532 1.653 7.615 1.00 83.31 143 CYS A N 1
ATOM 1184 C CA . CYS A 1 143 ? -13.599 0.539 7.764 1.00 83.31 143 CYS A CA 1
ATOM 1185 C C . CYS A 1 143 ? -12.207 1.039 8.163 1.00 83.31 143 CYS A C 1
ATOM 1187 O O . CYS A 1 143 ? -11.627 1.892 7.494 1.00 83.31 143 CYS A O 1
ATOM 1189 N N . SER A 1 144 ? -11.603 0.423 9.179 1.00 88.50 144 SER A N 1
ATOM 1190 C CA . SER A 1 144 ? -10.184 0.646 9.467 1.00 88.50 144 SER A CA 1
ATOM 1191 C C . SER A 1 144 ? -9.297 0.092 8.350 1.00 88.50 144 SER A C 1
ATOM 1193 O O . SER A 1 144 ? -9.532 -0.999 7.816 1.00 88.50 144 SER A O 1
ATOM 1195 N N . ILE A 1 145 ? -8.209 0.806 8.060 1.00 91.06 145 ILE A N 1
ATOM 1196 C CA . ILE A 1 145 ? -7.1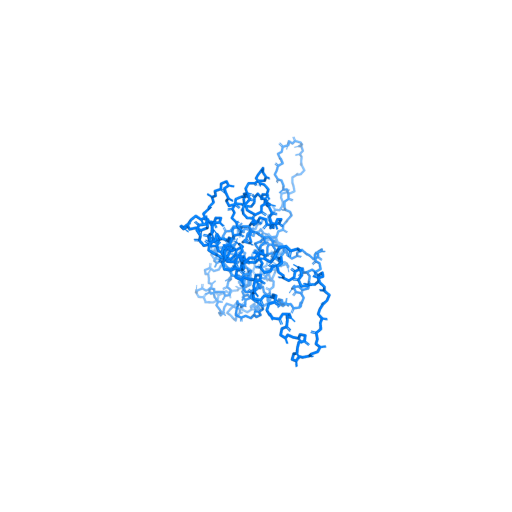60 0.381 7.127 1.00 91.06 145 ILE A CA 1
ATOM 1197 C C . ILE A 1 145 ? -6.564 -0.991 7.486 1.00 91.06 145 ILE A C 1
ATOM 1199 O O . ILE A 1 145 ? -6.157 -1.744 6.600 1.00 91.06 145 ILE A O 1
ATOM 1203 N N . TRP A 1 146 ? -6.557 -1.343 8.773 1.00 91.75 146 TRP A N 1
ATOM 1204 C CA . TRP A 1 146 ? -5.968 -2.575 9.298 1.00 91.75 146 TRP A CA 1
ATOM 1205 C C . TRP A 1 146 ? -6.783 -3.827 8.974 1.00 91.75 146 TRP A C 1
ATOM 1207 O O . TRP A 1 146 ? -6.227 -4.910 8.783 1.00 91.75 146 TRP A O 1
ATOM 1217 N N . THR A 1 147 ? -8.099 -3.665 8.859 1.00 90.25 147 THR A N 1
ATOM 1218 C CA . THR A 1 147 ? -9.061 -4.762 8.665 1.00 90.25 147 THR A CA 1
ATOM 1219 C C . THR A 1 147 ? -9.770 -4.690 7.309 1.00 90.25 147 THR A C 1
ATOM 1221 O O . THR A 1 147 ? -10.566 -5.567 6.965 1.00 90.25 147 THR A O 1
ATOM 1224 N N . ALA A 1 148 ? -9.449 -3.678 6.497 1.00 89.62 148 ALA A N 1
ATOM 1225 C CA . ALA A 1 148 ? -9.925 -3.545 5.129 1.00 89.62 148 ALA A CA 1
ATOM 1226 C C . ALA A 1 148 ? -9.509 -4.750 4.264 1.00 89.62 148 ALA A C 1
ATOM 1228 O O . ALA A 1 148 ? -8.363 -5.203 4.278 1.00 89.62 148 ALA A O 1
ATOM 1229 N N . LYS A 1 149 ? -10.448 -5.261 3.458 1.00 85.50 149 LYS A N 1
ATOM 1230 C CA . LYS A 1 149 ? -10.214 -6.438 2.607 1.00 85.50 149 LYS A CA 1
ATOM 1231 C C . LYS A 1 149 ? -9.292 -6.110 1.427 1.00 85.50 149 LYS A C 1
ATOM 1233 O O . LYS A 1 149 ? -9.589 -5.229 0.621 1.00 85.50 149 LYS A O 1
ATOM 1238 N N . GLU A 1 150 ? -8.236 -6.904 1.259 1.00 82.38 150 GLU A N 1
ATOM 1239 C CA . GLU A 1 150 ? -7.254 -6.763 0.169 1.00 82.38 150 GLU A CA 1
ATOM 1240 C C . GLU A 1 150 ? -7.791 -7.109 -1.222 1.00 82.38 150 GLU A C 1
ATOM 1242 O O . GLU A 1 150 ? -7.205 -6.724 -2.228 1.00 82.38 150 GLU A O 1
ATOM 1247 N N . ASN A 1 151 ? -8.895 -7.849 -1.318 1.00 79.88 151 ASN A N 1
ATOM 1248 C CA . ASN A 1 151 ? -9.400 -8.342 -2.599 1.00 79.88 151 ASN A CA 1
ATOM 1249 C C . ASN A 1 151 ? -10.201 -7.301 -3.397 1.00 79.88 151 ASN A C 1
ATOM 1251 O O . ASN A 1 151 ? -10.605 -7.580 -4.524 1.00 79.88 151 ASN A O 1
ATOM 1255 N N . LYS A 1 152 ? -10.429 -6.103 -2.849 1.00 77.06 152 LYS A N 1
ATOM 1256 C CA . LYS A 1 152 ? -11.225 -5.064 -3.508 1.00 77.06 152 LYS A CA 1
ATOM 1257 C C . LYS A 1 152 ? -10.352 -3.961 -4.113 1.00 77.06 152 LYS A C 1
ATOM 1259 O O . LYS A 1 152 ? -9.588 -3.286 -3.426 1.00 77.06 152 LYS A O 1
ATOM 1264 N N . GLY A 1 153 ? -10.555 -3.727 -5.411 1.00 84.25 153 GLY A N 1
ATOM 1265 C CA . GLY A 1 153 ? -10.102 -2.542 -6.140 1.00 84.25 153 GLY A CA 1
ATOM 1266 C C . GLY A 1 153 ? -8.767 -2.664 -6.886 1.00 84.25 153 GLY A C 1
ATOM 1267 O O . GLY A 1 153 ? -8.226 -3.751 -7.085 1.00 84.25 153 GLY A O 1
ATOM 1268 N N . ALA A 1 154 ? -8.270 -1.515 -7.363 1.00 88.94 154 ALA A N 1
ATOM 1269 C CA . ALA A 1 154 ? -7.106 -1.425 -8.246 1.00 88.94 154 ALA A CA 1
ATOM 1270 C C . ALA A 1 154 ? -5.835 -2.069 -7.663 1.00 88.94 154 ALA A C 1
ATOM 1272 O O . ALA A 1 154 ? -5.614 -2.053 -6.453 1.00 88.94 154 ALA A O 1
ATOM 1273 N N . TRP A 1 155 ? -4.974 -2.592 -8.543 1.00 89.00 155 TRP A N 1
ATOM 1274 C CA . TRP A 1 155 ? -3.750 -3.316 -8.175 1.00 89.00 155 TRP A CA 1
ATOM 1275 C C . TRP A 1 155 ? -2.871 -2.560 -7.168 1.00 89.00 155 TRP A C 1
ATOM 1277 O O . TRP A 1 155 ? -2.482 -3.138 -6.156 1.00 89.00 155 TRP A O 1
ATOM 1287 N N . GLY A 1 156 ? -2.634 -1.261 -7.387 1.00 88.50 156 GLY A N 1
ATOM 1288 C CA . GLY A 1 156 ? -1.807 -0.443 -6.491 1.00 88.50 156 GLY A CA 1
ATOM 1289 C C . GLY A 1 156 ? -2.373 -0.339 -5.071 1.00 88.50 156 GLY A C 1
ATOM 1290 O O . GLY A 1 156 ? -1.630 -0.448 -4.103 1.00 88.50 156 GLY A O 1
ATOM 1291 N N . TRP A 1 157 ? -3.700 -0.236 -4.932 1.00 90.00 157 TRP A N 1
ATOM 1292 C CA . TRP A 1 157 ? -4.365 -0.234 -3.625 1.00 90.00 157 TRP A CA 1
ATOM 1293 C C . TRP A 1 157 ? -4.189 -1.568 -2.900 1.00 90.00 157 TRP A C 1
ATOM 1295 O O . TRP A 1 157 ? -3.825 -1.589 -1.729 1.00 90.00 157 TRP A O 1
ATOM 1305 N N . ARG A 1 158 ? -4.390 -2.685 -3.609 1.00 91.81 158 ARG A N 1
ATOM 1306 C CA . ARG A 1 158 ? -4.190 -4.028 -3.042 1.00 91.81 158 ARG A CA 1
ATOM 1307 C C . ARG A 1 158 ? -2.747 -4.216 -2.583 1.00 91.81 158 ARG A C 1
ATOM 1309 O O . ARG A 1 158 ? -2.503 -4.721 -1.492 1.00 91.81 158 ARG A O 1
ATOM 1316 N N . LYS A 1 159 ? -1.790 -3.745 -3.387 1.00 91.31 159 LYS A N 1
ATOM 1317 C CA . LYS A 1 159 ? -0.370 -3.816 -3.046 1.00 91.31 159 LYS A CA 1
ATOM 1318 C C . LYS A 1 159 ? -0.029 -2.956 -1.831 1.00 91.31 159 LYS A C 1
ATOM 1320 O O . LYS A 1 159 ? 0.676 -3.433 -0.949 1.00 91.31 159 LYS A O 1
ATOM 1325 N N . MET A 1 160 ? -0.571 -1.745 -1.740 1.00 92.19 160 MET A N 1
ATOM 1326 C CA . MET A 1 160 ? -0.397 -0.888 -0.568 1.00 92.19 160 MET A CA 1
ATOM 1327 C C . MET A 1 160 ? -0.999 -1.525 0.691 1.00 92.19 160 MET A C 1
ATOM 1329 O O . MET A 1 160 ? -0.312 -1.612 1.702 1.00 92.19 160 MET A O 1
ATOM 1333 N N . LEU A 1 161 ? -2.223 -2.066 0.624 1.00 92.25 161 LEU A N 1
ATOM 1334 C CA . LEU A 1 161 ? -2.835 -2.779 1.751 1.00 92.25 161 LEU A CA 1
ATOM 1335 C C . LEU A 1 161 ? -1.998 -3.975 2.210 1.00 92.25 161 LEU A C 1
ATOM 1337 O O . LEU A 1 161 ? -1.896 -4.203 3.414 1.00 92.25 161 LEU A O 1
ATOM 1341 N N . SER A 1 162 ? -1.376 -4.715 1.288 1.00 91.69 162 SER A N 1
ATOM 1342 C CA . SER A 1 162 ? -0.533 -5.867 1.639 1.00 91.69 162 SER A CA 1
ATOM 1343 C C . SER A 1 162 ? 0.673 -5.501 2.519 1.00 91.69 162 SER A C 1
ATOM 1345 O O . SER A 1 162 ? 1.180 -6.349 3.247 1.00 91.69 162 SER A O 1
ATOM 1347 N N . LEU A 1 163 ? 1.106 -4.232 2.513 1.00 92.75 163 LEU A N 1
ATOM 1348 C CA . LEU A 1 163 ? 2.210 -3.752 3.349 1.00 92.75 163 LEU A CA 1
ATOM 1349 C C . LEU A 1 163 ? 1.808 -3.496 4.806 1.00 92.75 163 LEU A C 1
ATOM 1351 O O . LEU A 1 163 ? 2.689 -3.342 5.651 1.00 92.75 163 LEU A O 1
ATOM 1355 N N . ARG A 1 164 ? 0.506 -3.464 5.128 1.00 91.75 164 ARG A N 1
ATOM 1356 C CA . ARG A 1 164 ? 0.025 -3.103 6.471 1.00 91.75 164 ARG A CA 1
ATOM 1357 C C . ARG A 1 164 ? 0.629 -3.988 7.553 1.00 91.75 164 ARG A C 1
ATOM 1359 O O . ARG A 1 164 ? 1.164 -3.464 8.515 1.00 91.75 164 ARG A O 1
ATOM 1366 N N . ASN A 1 165 ? 0.660 -5.305 7.354 1.00 88.31 165 ASN A N 1
ATOM 1367 C CA . ASN A 1 165 ? 1.176 -6.235 8.361 1.00 88.31 165 ASN A CA 1
ATOM 1368 C C . ASN A 1 165 ? 2.659 -5.981 8.664 1.00 88.31 165 ASN A C 1
ATOM 1370 O O . ASN A 1 165 ? 3.067 -6.051 9.817 1.00 88.31 165 ASN A O 1
ATOM 1374 N N . SER A 1 166 ? 3.446 -5.623 7.645 1.00 90.00 166 SER A N 1
ATOM 1375 C CA . SER A 1 166 ? 4.848 -5.238 7.825 1.00 90.00 166 SER A CA 1
ATOM 1376 C C . SER A 1 166 ? 4.997 -3.908 8.563 1.00 90.00 166 SER A C 1
ATOM 1378 O O . SER A 1 166 ? 5.943 -3.746 9.323 1.00 90.00 166 SER A O 1
ATOM 1380 N N . LEU A 1 167 ? 4.086 -2.949 8.366 1.00 88.81 167 LEU A N 1
ATOM 1381 C CA . LEU A 1 167 ? 4.091 -1.699 9.133 1.00 88.81 167 LEU A CA 1
ATOM 1382 C C . LEU A 1 167 ? 3.605 -1.899 10.570 1.00 88.81 167 LEU A C 1
ATOM 1384 O O . LEU A 1 167 ? 4.121 -1.241 11.465 1.00 88.81 167 LEU A O 1
ATOM 1388 N N . MET A 1 168 ? 2.648 -2.801 10.799 1.00 88.31 168 MET A N 1
ATOM 1389 C CA . MET A 1 168 ? 2.023 -3.022 12.105 1.00 88.31 168 MET A CA 1
ATOM 1390 C C . MET A 1 168 ? 3.051 -3.336 13.193 1.00 88.31 168 MET A C 1
ATOM 1392 O O . MET A 1 168 ? 2.955 -2.804 14.290 1.00 88.31 168 MET A O 1
ATOM 1396 N N . SER A 1 169 ? 4.074 -4.136 12.876 1.00 86.25 169 SER A N 1
ATOM 1397 C CA . SER A 1 169 ? 5.141 -4.487 13.824 1.00 86.25 169 SER A CA 1
ATOM 1398 C C . SER A 1 169 ? 6.041 -3.312 14.221 1.00 86.25 169 SER A C 1
ATOM 1400 O O . SER A 1 169 ? 6.835 -3.448 15.143 1.00 86.25 169 SER A O 1
ATOM 1402 N N . HIS A 1 170 ? 5.955 -2.184 13.514 1.00 87.00 170 HIS A N 1
ATOM 1403 C CA . HIS A 1 170 ? 6.767 -0.988 13.742 1.00 87.00 170 HIS A CA 1
ATOM 1404 C C . HIS A 1 170 ? 5.949 0.179 14.317 1.00 87.00 170 HIS A C 1
ATOM 1406 O O . HIS A 1 170 ? 6.477 1.280 14.466 1.00 87.00 170 HIS A O 1
ATOM 1412 N N . ILE A 1 171 ? 4.659 -0.028 14.599 1.00 85.56 171 ILE A N 1
ATOM 1413 C CA . ILE A 1 171 ? 3.748 1.014 15.075 1.00 85.56 171 ILE A CA 1
ATOM 1414 C C . ILE A 1 171 ? 3.341 0.695 16.507 1.00 85.56 171 ILE A C 1
ATOM 1416 O O . ILE A 1 171 ? 2.808 -0.372 16.796 1.00 85.56 171 ILE A O 1
ATOM 1420 N N . HIS A 1 172 ? 3.563 1.661 17.393 1.00 82.81 172 HIS A N 1
ATOM 1421 C CA . HIS A 1 172 ? 3.131 1.601 18.781 1.00 82.81 172 HIS A CA 1
ATOM 1422 C C . HIS A 1 172 ? 2.072 2.669 19.020 1.00 82.81 172 HIS A C 1
ATOM 1424 O O . HIS A 1 172 ? 2.327 3.851 18.796 1.00 82.81 172 HIS A O 1
ATOM 1430 N N . TYR A 1 173 ? 0.906 2.244 19.494 1.00 84.94 173 TYR A N 1
ATOM 1431 C CA . TYR A 1 173 ? -0.187 3.139 19.852 1.00 84.94 173 TYR A CA 1
ATOM 1432 C C . TYR A 1 173 ? 0.017 3.689 21.260 1.00 84.94 173 TYR A C 1
ATOM 1434 O O . TYR A 1 173 ? 0.351 2.943 22.185 1.00 84.94 173 TYR A O 1
ATOM 1442 N N . ARG A 1 174 ? -0.222 4.991 21.441 1.00 82.06 174 ARG A N 1
ATOM 1443 C CA . ARG A 1 174 ? -0.313 5.601 22.774 1.00 82.06 174 ARG A CA 1
ATOM 1444 C C . ARG A 1 174 ? -1.769 5.905 23.087 1.00 82.06 174 ARG A C 1
ATOM 1446 O O . ARG A 1 174 ? -2.338 6.862 22.572 1.00 82.06 174 ARG A O 1
ATOM 1453 N N . VAL A 1 175 ? -2.366 5.094 23.957 1.00 82.12 175 VAL A N 1
ATOM 1454 C CA . VAL A 1 175 ? -3.776 5.244 24.330 1.00 82.12 175 VAL A CA 1
ATOM 1455 C C . VAL A 1 175 ? -3.969 6.504 25.181 1.00 82.12 175 VAL A C 1
ATOM 1457 O O . VAL A 1 175 ? -3.521 6.561 26.328 1.00 82.12 175 VAL A O 1
ATOM 1460 N N . GLY A 1 176 ? -4.626 7.504 24.585 1.00 82.38 176 GLY A N 1
ATOM 1461 C CA . GLY A 1 176 ? -5.103 8.735 25.224 1.00 82.38 176 GLY A CA 1
ATOM 1462 C C . GLY A 1 176 ? -6.623 8.718 25.428 1.00 82.38 176 GLY A C 1
ATOM 1463 O O . GLY A 1 176 ? -7.130 7.886 26.172 1.00 82.38 176 GLY A O 1
ATOM 1464 N N . SER A 1 177 ? -7.358 9.621 24.759 1.00 83.69 177 SER A N 1
ATOM 1465 C CA . SER A 1 177 ? -8.832 9.703 24.852 1.00 83.69 177 SER A CA 1
ATOM 1466 C C . SER A 1 177 ? -9.567 8.559 24.147 1.00 83.69 177 SER A C 1
ATOM 1468 O O . SER A 1 177 ? -10.659 8.190 24.558 1.00 83.69 177 SER A O 1
ATOM 1470 N N . GLY A 1 178 ? -8.982 8.001 23.083 1.00 85.81 178 GLY A N 1
ATOM 1471 C CA . GLY A 1 178 ? -9.564 6.894 22.319 1.00 85.81 178 GLY A CA 1
ATOM 1472 C C . GLY A 1 178 ? -10.610 7.285 21.263 1.00 85.81 178 GLY A C 1
ATOM 1473 O O . GLY A 1 178 ? -11.113 6.401 20.582 1.00 85.81 178 GLY A O 1
ATOM 1474 N N . GLU A 1 179 ? -10.908 8.573 21.069 1.00 86.06 179 GLU A N 1
ATOM 1475 C CA . GLU A 1 179 ? -11.934 9.055 20.116 1.00 86.06 179 GLU A CA 1
ATOM 1476 C C . GLU A 1 179 ? -11.581 8.808 18.636 1.00 86.06 179 GLU A C 1
ATOM 1478 O O . GLU A 1 179 ? -12.443 8.561 17.790 1.00 86.06 179 GLU A O 1
ATOM 1483 N N . SER A 1 180 ? -10.292 8.855 18.298 1.00 82.12 180 SER A N 1
ATOM 1484 C CA . SER A 1 180 ? -9.796 8.667 16.927 1.00 82.12 180 SER A CA 1
ATOM 1485 C C . SER A 1 180 ? -9.494 7.207 16.575 1.00 82.12 180 SER A C 1
ATOM 1487 O O . SER A 1 180 ? -9.281 6.899 15.401 1.00 82.12 180 SER A O 1
ATOM 1489 N N . VAL A 1 181 ? -9.504 6.310 17.566 1.00 89.06 181 VAL A N 1
ATOM 1490 C CA . VAL A 1 181 ? -9.066 4.913 17.444 1.00 89.06 181 VAL A CA 1
ATOM 1491 C C . VAL A 1 181 ? -10.280 3.992 17.496 1.00 89.06 181 VAL A C 1
ATOM 1493 O O . VAL A 1 181 ? -11.120 4.102 18.385 1.00 89.06 181 VAL A O 1
ATOM 1496 N N . SER A 1 182 ? -10.399 3.072 16.544 1.00 92.31 182 SER A N 1
ATOM 1497 C CA . SER A 1 182 ? -11.413 2.017 16.586 1.00 92.31 182 SER A CA 1
ATOM 1498 C C . SER A 1 182 ? -11.053 0.975 17.642 1.00 92.31 182 SER A C 1
ATOM 1500 O O . SER A 1 182 ? -9.956 0.417 17.612 1.00 92.31 182 SER A O 1
ATOM 1502 N N . LEU A 1 183 ? -12.001 0.654 18.530 1.00 93.75 183 LEU A N 1
ATOM 1503 C CA . LEU A 1 183 ? -11.795 -0.346 19.578 1.00 93.75 183 LEU A CA 1
ATOM 1504 C C . LEU A 1 183 ? -11.440 -1.717 18.989 1.00 93.75 183 LEU A C 1
ATOM 1506 O O . LEU A 1 183 ? -10.522 -2.391 19.452 1.00 93.75 183 LEU A O 1
ATOM 1510 N N . TRP A 1 184 ? -12.182 -2.128 17.965 1.00 94.50 184 TRP A N 1
ATOM 1511 C CA . TRP A 1 184 ? -12.115 -3.482 17.427 1.00 94.50 184 TRP A CA 1
ATOM 1512 C C . TRP A 1 184 ? -11.135 -3.626 16.273 1.00 94.50 184 TRP A C 1
ATOM 1514 O O . TRP A 1 184 ? -10.546 -4.693 16.091 1.00 94.50 184 TRP A O 1
ATOM 1524 N N . HIS A 1 185 ? -10.982 -2.577 15.469 1.00 93.06 185 HIS A N 1
ATOM 1525 C CA . HIS A 1 185 ? -10.321 -2.693 14.179 1.00 93.06 185 HIS A CA 1
ATOM 1526 C C . HIS A 1 185 ? -8.896 -2.139 14.140 1.00 93.06 185 HIS A C 1
ATOM 1528 O O . HIS A 1 185 ? -8.152 -2.523 13.238 1.00 93.06 185 HIS A O 1
ATOM 1534 N N . ASP A 1 186 ? -8.499 -1.284 15.085 1.00 91.94 186 ASP A N 1
ATOM 1535 C CA . ASP A 1 186 ? -7.138 -0.746 15.138 1.00 91.94 186 ASP A CA 1
ATOM 1536 C C . ASP A 1 186 ? -6.240 -1.574 16.080 1.00 91.94 186 ASP A C 1
ATOM 1538 O O . ASP A 1 186 ? -6.711 -2.071 17.105 1.00 91.94 186 ASP A O 1
ATOM 1542 N N . PRO A 1 187 ? -4.941 -1.745 15.770 1.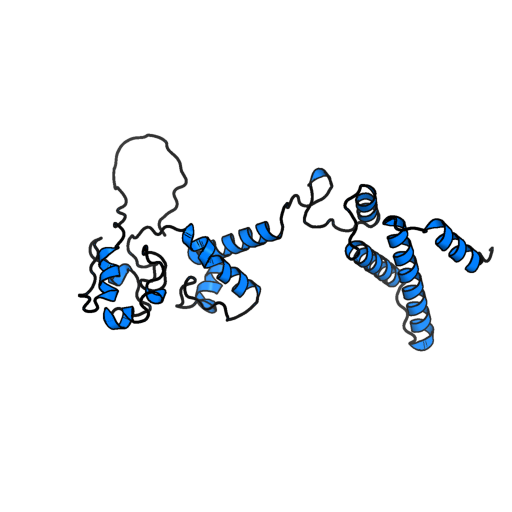00 92.94 187 PRO A N 1
ATOM 1543 C CA . PRO A 1 187 ? -4.013 -2.568 16.544 1.00 92.94 187 PRO A CA 1
ATOM 1544 C C . PRO A 1 187 ? -3.428 -1.814 17.748 1.00 92.94 187 PRO A C 1
ATOM 1546 O O . PRO A 1 187 ? -2.216 -1.788 17.948 1.00 92.94 187 PRO A O 1
ATOM 1549 N N . TRP A 1 188 ? -4.285 -1.194 18.561 1.00 91.44 188 TRP A N 1
ATOM 1550 C CA . TRP A 1 188 ? -3.867 -0.498 19.784 1.00 91.44 188 TRP A CA 1
ATOM 1551 C C . TRP A 1 188 ? -3.513 -1.461 20.931 1.00 91.44 188 TRP A C 1
ATOM 1553 O O . TRP A 1 188 ? -2.805 -1.089 21.866 1.00 91.44 188 TRP A O 1
ATOM 1563 N N . HIS A 1 189 ? -4.003 -2.700 20.856 1.00 91.94 189 HIS A N 1
ATOM 1564 C CA . HIS A 1 189 ? -3.806 -3.748 21.852 1.00 91.94 189 HIS A CA 1
ATOM 1565 C C . HIS A 1 189 ? -2.640 -4.682 21.457 1.00 91.94 189 HIS A C 1
ATOM 1567 O O . HIS A 1 189 ? -2.459 -4.940 20.264 1.00 91.94 189 HIS A O 1
ATOM 1573 N N . PRO A 1 190 ? -1.892 -5.283 22.410 1.00 89.50 190 PRO A N 1
ATOM 1574 C CA . PRO A 1 190 ? -0.810 -6.234 22.103 1.00 89.50 190 PRO A CA 1
ATOM 1575 C C . PRO A 1 190 ? -1.232 -7.447 21.260 1.00 89.50 190 PRO A C 1
ATOM 1577 O O . PRO A 1 190 ? -0.412 -8.061 20.584 1.00 89.50 190 PRO A O 1
ATOM 1580 N N . LEU A 1 191 ? -2.524 -7.781 21.278 1.00 90.81 191 LEU A N 1
ATOM 1581 C CA . LEU A 1 191 ? -3.111 -8.862 20.476 1.00 90.81 191 LEU A CA 1
ATOM 1582 C C . LEU A 1 191 ? -3.400 -8.451 19.016 1.00 90.81 191 LEU A C 1
ATOM 1584 O O . LEU A 1 191 ? -3.955 -9.248 18.258 1.00 90.81 191 LEU A O 1
ATOM 1588 N N . GLY A 1 192 ? -3.044 -7.227 18.615 1.00 90.88 192 GLY A N 1
ATOM 1589 C CA . GLY A 1 192 ? -3.404 -6.643 17.325 1.00 90.88 192 GLY A CA 1
ATOM 1590 C C . GLY A 1 192 ? -4.870 -6.190 17.281 1.00 90.88 192 GLY A C 1
ATOM 1591 O O . GLY A 1 192 ? -5.466 -5.932 18.329 1.00 90.88 192 GLY A O 1
ATOM 1592 N N . PRO A 1 193 ? -5.477 -6.078 16.081 1.00 93.56 193 PRO A N 1
ATOM 1593 C CA . PRO A 1 193 ? -6.884 -5.716 15.946 1.00 93.56 193 PRO A CA 1
ATOM 1594 C C . PRO A 1 193 ? -7.769 -6.771 16.612 1.00 93.56 193 PRO A C 1
ATOM 1596 O O . PRO A 1 193 ? -7.797 -7.926 16.175 1.00 93.56 193 PRO A O 1
ATOM 1599 N N . LEU A 1 194 ? -8.505 -6.379 17.653 1.00 94.38 194 LEU A N 1
ATOM 1600 C CA . LEU A 1 194 ? -9.284 -7.309 18.470 1.00 94.38 194 LEU A CA 1
ATOM 1601 C C . LEU A 1 194 ? -10.305 -8.102 17.646 1.00 94.38 194 LEU A C 1
ATOM 1603 O O . LEU A 1 194 ? -10.489 -9.286 17.905 1.00 94.38 194 LEU A O 1
ATOM 1607 N N . ILE A 1 195 ? -10.900 -7.511 16.605 1.00 94.25 195 ILE A N 1
ATOM 1608 C CA . ILE A 1 195 ? -11.863 -8.198 15.728 1.00 94.25 195 ILE A CA 1
ATOM 1609 C C . ILE A 1 195 ? -11.261 -9.396 14.986 1.00 94.25 195 ILE A C 1
ATOM 1611 O O . ILE A 1 195 ? -11.974 -10.340 14.651 1.00 94.25 195 ILE A O 1
ATOM 1615 N N . SER A 1 196 ? -9.950 -9.373 14.728 1.00 91.81 196 SER A N 1
ATOM 1616 C CA . SER A 1 196 ? -9.255 -10.459 14.036 1.00 91.81 196 SER A CA 1
ATOM 1617 C C . SER A 1 196 ? -9.104 -11.688 14.934 1.00 91.81 196 SER A C 1
ATOM 1619 O O . SER A 1 196 ? -9.177 -12.810 14.441 1.00 91.81 196 SER A O 1
ATOM 1621 N N . ARG A 1 197 ? -8.904 -11.483 16.245 1.00 92.12 197 ARG A N 1
ATOM 1622 C CA . ARG A 1 197 ? -8.741 -12.560 17.239 1.00 92.12 197 ARG A CA 1
ATOM 1623 C C . ARG A 1 197 ? -10.065 -12.969 17.884 1.00 92.12 197 ARG A C 1
ATOM 1625 O O . ARG A 1 197 ? -10.285 -14.151 18.123 1.00 92.12 197 ARG A O 1
ATOM 1632 N N . PHE A 1 198 ? -10.963 -12.011 18.091 1.00 92.88 198 PHE A N 1
ATOM 1633 C CA . PHE A 1 198 ? -12.275 -12.189 18.710 1.00 92.88 198 PHE A CA 1
ATOM 1634 C C . PHE A 1 198 ? -13.396 -11.713 17.766 1.00 92.88 198 PHE A C 1
ATOM 1636 O O . PHE A 1 198 ? -14.019 -10.680 18.016 1.00 92.88 198 PHE A O 1
ATOM 1643 N N . PRO A 1 199 ? -13.726 -12.460 16.692 1.00 92.19 199 PRO A N 1
ATOM 1644 C CA . PRO A 1 199 ? -14.763 -12.049 15.737 1.00 92.19 199 PRO A CA 1
ATOM 1645 C C . PRO A 1 199 ? -16.160 -11.866 16.351 1.00 92.19 199 PRO A C 1
ATOM 1647 O O . PRO A 1 199 ? -16.986 -11.148 15.794 1.00 92.19 199 PRO A O 1
ATOM 1650 N N . ARG A 1 200 ? -16.431 -12.532 17.485 1.00 90.81 200 ARG A N 1
ATOM 1651 C CA . ARG A 1 200 ? -17.677 -12.413 18.267 1.00 90.81 200 ARG A CA 1
ATOM 1652 C C . ARG A 1 200 ? -17.569 -11.441 19.449 1.00 90.81 200 ARG A C 1
ATOM 1654 O O . ARG A 1 200 ? -18.519 -11.314 20.218 1.00 90.81 200 ARG A O 1
ATOM 1661 N N . GLY A 1 201 ? -16.422 -10.780 19.605 1.00 90.25 201 GLY A N 1
ATOM 1662 C CA . GLY A 1 201 ? -16.153 -9.833 20.684 1.00 90.25 201 GLY A CA 1
ATOM 1663 C C . GLY A 1 201 ? -17.222 -8.742 20.807 1.00 90.25 201 GLY A C 1
ATOM 1664 O O . GLY A 1 201 ? -17.764 -8.602 21.901 1.00 90.25 201 GLY A O 1
ATOM 1665 N N . PRO A 1 202 ? -17.611 -8.048 19.715 1.00 92.38 202 PRO A N 1
ATOM 1666 C CA . PRO A 1 202 ? -18.631 -6.998 19.769 1.00 92.38 202 PRO A CA 1
ATOM 1667 C C . PRO A 1 202 ? -19.963 -7.451 20.384 1.00 92.38 202 PRO A C 1
ATOM 1669 O O . PRO A 1 202 ? -20.539 -6.783 21.241 1.00 92.38 202 PRO A O 1
ATOM 1672 N N . GLN A 1 203 ? -20.448 -8.629 19.986 1.00 90.00 203 GLN A N 1
ATOM 1673 C CA . GLN A 1 203 ? -21.692 -9.195 20.508 1.00 90.00 203 GLN A CA 1
ATOM 1674 C C . GLN A 1 203 ? -21.551 -9.588 21.981 1.00 90.00 203 GLN A C 1
ATOM 1676 O O . GLN A 1 203 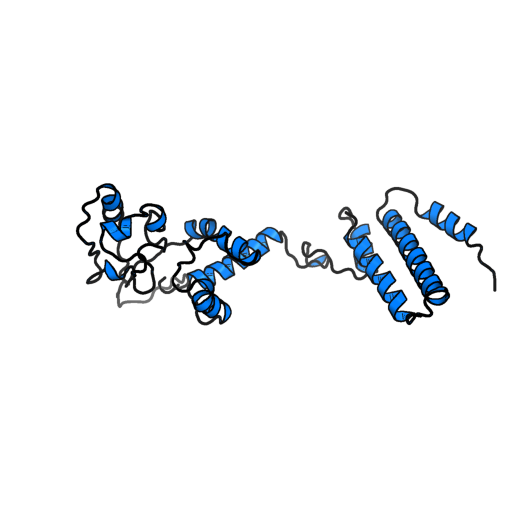? -22.489 -9.426 22.758 1.00 90.00 203 GLN A O 1
ATOM 1681 N N . MET A 1 204 ? -20.380 -10.099 22.357 1.00 87.06 204 MET A N 1
ATOM 1682 C CA . MET A 1 204 ? -20.135 -10.650 23.684 1.00 87.06 204 MET A CA 1
ATOM 1683 C C . MET A 1 204 ? -19.932 -9.573 24.751 1.00 87.06 204 MET A C 1
ATOM 1685 O O . MET A 1 204 ? -20.398 -9.721 25.878 1.00 87.06 204 MET A O 1
ATOM 1689 N N . THR A 1 205 ? -19.275 -8.469 24.396 1.00 87.25 205 THR A N 1
ATOM 1690 C CA . THR A 1 205 ? -19.068 -7.326 25.296 1.00 87.25 205 THR A CA 1
ATOM 1691 C C . THR A 1 205 ? -20.189 -6.292 25.207 1.00 87.25 205 THR A C 1
ATOM 1693 O O . THR A 1 205 ? -20.218 -5.363 26.009 1.00 87.25 205 THR A O 1
ATOM 1696 N N . ARG A 1 206 ? -21.124 -6.455 24.257 1.00 88.56 206 ARG A N 1
ATOM 1697 C CA . ARG A 1 206 ? -22.190 -5.490 23.932 1.00 88.56 206 ARG A CA 1
ATOM 1698 C C . ARG A 1 206 ? -21.654 -4.115 23.515 1.00 88.56 206 ARG A C 1
ATOM 1700 O O . ARG A 1 206 ? -22.333 -3.111 23.703 1.00 88.56 206 ARG A O 1
ATOM 1707 N N . ILE A 1 207 ? -20.455 -4.085 22.938 1.00 91.12 207 ILE A N 1
ATOM 1708 C CA . ILE A 1 207 ? -19.851 -2.888 22.352 1.00 91.12 207 ILE A CA 1
ATOM 1709 C C . ILE A 1 207 ? -19.925 -3.034 20.835 1.00 91.12 207 ILE A C 1
ATOM 1711 O O . ILE A 1 207 ? -19.495 -4.048 20.284 1.00 91.12 207 ILE A O 1
ATOM 1715 N N . GLY A 1 208 ? -20.472 -2.040 20.144 1.00 91.81 208 GLY A N 1
ATOM 1716 C CA . GLY A 1 208 ? -20.658 -2.068 18.701 1.00 91.81 208 GLY A CA 1
ATOM 1717 C C . GLY A 1 208 ? -19.340 -2.287 17.945 1.00 91.81 208 GLY A C 1
ATOM 1718 O O . GLY A 1 208 ? -18.285 -1.829 18.381 1.00 91.81 208 GLY A O 1
ATOM 1719 N N . PRO A 1 209 ? -19.359 -2.963 16.780 1.00 91.75 209 PRO A N 1
ATOM 1720 C CA . PRO A 1 209 ? -18.142 -3.251 16.014 1.00 91.75 209 PRO A CA 1
ATOM 1721 C C . PRO A 1 209 ? -17.425 -1.985 15.519 1.00 91.75 209 PRO A C 1
ATOM 1723 O O . PRO A 1 209 ? -16.216 -2.004 15.316 1.00 91.75 209 PRO A O 1
ATOM 1726 N N . LEU A 1 210 ? -18.154 -0.879 15.348 1.00 91.06 210 LEU A N 1
ATOM 1727 C CA . LEU A 1 210 ? -17.615 0.405 14.893 1.00 91.06 210 LEU A CA 1
ATOM 1728 C C . LEU A 1 210 ? -17.300 1.372 16.044 1.00 91.06 210 LEU A C 1
ATOM 1730 O O . LEU A 1 210 ? -16.857 2.492 15.781 1.00 91.06 210 LEU A O 1
ATOM 1734 N N . ASP A 1 211 ? -17.506 0.953 17.296 1.00 92.75 211 ASP A N 1
ATOM 1735 C CA . ASP A 1 211 ? -17.286 1.821 18.447 1.00 92.75 211 ASP A CA 1
ATOM 1736 C C . ASP A 1 211 ? -15.810 2.202 18.591 1.00 92.75 211 ASP A C 1
ATOM 1738 O O . ASP A 1 211 ? -14.873 1.473 18.225 1.00 92.75 211 ASP A O 1
ATOM 1742 N N . LYS A 1 212 ? -15.619 3.409 19.115 1.00 92.75 212 LYS A N 1
ATOM 1743 C CA . LYS A 1 212 ? -14.308 3.975 19.399 1.00 92.75 212 LYS A CA 1
ATOM 1744 C C . LYS A 1 212 ? -13.740 3.400 20.685 1.00 92.75 212 LYS A C 1
ATOM 1746 O O . LYS A 1 212 ? -14.466 2.912 21.548 1.00 92.75 212 LYS A O 1
ATOM 1751 N N . LEU A 1 213 ? -12.424 3.492 20.822 1.00 92.50 213 LEU A N 1
ATOM 1752 C CA . LEU A 1 213 ? -11.717 3.073 22.025 1.00 92.50 213 LEU A CA 1
ATOM 1753 C C . LEU A 1 213 ? -12.190 3.859 23.261 1.00 92.50 213 LEU A C 1
ATOM 1755 O O . LEU A 1 213 ? -12.177 3.319 24.363 1.00 92.50 213 LEU A O 1
ATOM 1759 N N . SER A 1 214 ? -12.689 5.086 23.077 1.00 92.38 214 SER A N 1
ATOM 1760 C CA . SER A 1 214 ? -13.288 5.888 24.150 1.00 92.38 214 SER A CA 1
ATOM 1761 C C . SER A 1 214 ? -14.494 5.229 24.830 1.00 92.38 214 SER A C 1
ATOM 1763 O O . SER A 1 214 ? -14.749 5.508 25.997 1.00 92.38 214 SER A O 1
ATOM 1765 N N . ALA A 1 215 ? -15.185 4.284 24.178 1.00 93.00 215 ALA A N 1
ATOM 1766 C CA . ALA A 1 215 ? -16.314 3.559 24.772 1.00 93.00 215 ALA A CA 1
ATOM 1767 C C . ALA A 1 215 ? -15.935 2.736 26.021 1.00 93.00 215 ALA A C 1
ATOM 1769 O O . ALA A 1 215 ? -16.795 2.441 26.849 1.00 93.00 215 ALA A O 1
ATOM 1770 N N . VAL A 1 216 ? -14.656 2.373 26.167 1.00 92.75 216 VAL A N 1
ATOM 1771 C CA . VAL A 1 216 ? -14.123 1.606 27.309 1.00 92.75 216 VAL A CA 1
ATOM 1772 C C . VAL A 1 216 ? -13.124 2.415 28.137 1.00 92.75 216 VAL A C 1
ATOM 1774 O O . VAL A 1 216 ? -12.344 1.844 28.900 1.00 92.75 216 VAL A O 1
ATOM 1777 N N . ILE A 1 217 ? -13.121 3.742 27.989 1.00 91.94 217 ILE A N 1
ATOM 1778 C CA . ILE A 1 217 ? -12.251 4.649 28.739 1.00 91.94 217 ILE A CA 1
ATOM 1779 C C . ILE A 1 217 ? -13.123 5.625 29.522 1.00 91.94 217 ILE A C 1
ATOM 1781 O O . ILE A 1 217 ? -13.941 6.343 28.955 1.00 91.94 217 ILE A O 1
ATOM 1785 N N . LYS A 1 218 ? -12.921 5.689 30.839 1.00 88.69 218 LYS A N 1
ATOM 1786 C CA . LYS A 1 218 ? -13.574 6.672 31.707 1.00 88.69 218 LYS A CA 1
ATOM 1787 C C . LYS A 1 218 ? -12.566 7.224 32.705 1.00 88.69 218 LYS A C 1
ATOM 1789 O O . LYS A 1 218 ? -11.828 6.456 33.312 1.00 88.69 218 LYS A O 1
ATOM 1794 N N . ASP A 1 219 ? -12.494 8.549 32.824 1.00 85.38 219 ASP A N 1
ATOM 1795 C CA . ASP A 1 219 ? -11.594 9.256 33.752 1.00 85.38 219 ASP A CA 1
ATOM 1796 C C . ASP A 1 219 ? -10.114 8.820 33.642 1.00 85.38 219 ASP A C 1
ATOM 1798 O O . ASP A 1 219 ? -9.379 8.736 34.626 1.00 85.38 219 ASP A O 1
ATOM 1802 N N . GLY A 1 220 ? -9.665 8.511 32.417 1.00 83.06 220 GLY A N 1
ATOM 1803 C CA . GLY A 1 220 ? -8.300 8.042 32.150 1.00 83.06 220 GLY A CA 1
ATOM 1804 C C . GLY A 1 220 ? -8.005 6.634 32.680 1.00 83.06 220 GLY A C 1
ATOM 1805 O O . GLY A 1 220 ? -6.843 6.313 32.944 1.00 83.06 220 GLY A O 1
ATOM 1806 N N . GLN A 1 221 ? -9.045 5.818 32.869 1.00 86.88 221 GLN A N 1
ATOM 1807 C CA . GLN A 1 221 ? -8.968 4.422 33.284 1.00 86.88 221 GLN A CA 1
ATOM 1808 C C . GLN A 1 221 ? -9.808 3.514 32.381 1.00 86.88 221 GLN A C 1
ATOM 1810 O O . GLN A 1 221 ? -10.717 3.957 31.677 1.00 86.88 221 GLN A O 1
ATOM 1815 N N . TRP A 1 222 ? -9.478 2.223 32.405 1.00 90.56 222 TRP A N 1
ATOM 1816 C CA . TRP A 1 222 ? -10.125 1.198 31.602 1.00 90.56 222 TRP A CA 1
ATOM 1817 C C . TRP A 1 222 ? -11.440 0.857 32.285 1.00 90.56 222 TRP A C 1
ATOM 1819 O O . TRP A 1 222 ? -11.449 0.406 33.426 1.00 90.56 222 TRP A O 1
ATOM 1829 N N . ASN A 1 223 ? -12.541 1.064 31.581 1.00 91.50 223 ASN A N 1
ATOM 1830 C CA . ASN A 1 223 ? -13.883 0.793 32.061 1.00 91.50 223 ASN A CA 1
ATOM 1831 C C . ASN A 1 223 ? -14.568 -0.187 31.107 1.00 91.50 223 ASN A C 1
ATOM 1833 O O . ASN A 1 223 ? -15.459 0.178 30.340 1.00 91.50 223 ASN A O 1
ATOM 1837 N N . TRP A 1 224 ? -14.089 -1.431 31.112 1.00 90.19 224 TRP A N 1
ATOM 1838 C CA . TRP A 1 224 ? -14.672 -2.495 30.303 1.00 90.19 224 TRP A CA 1
ATOM 1839 C C . TRP A 1 224 ? -15.989 -2.985 30.918 1.00 90.19 224 TRP A C 1
ATOM 1841 O O . TRP A 1 224 ? -16.077 -3.125 32.140 1.00 90.19 224 TRP A O 1
ATOM 1851 N N . PRO A 1 225 ? -17.010 -3.285 30.096 1.00 87.62 225 PRO A N 1
ATOM 1852 C CA . PRO A 1 225 ? -18.205 -3.961 30.576 1.00 87.62 225 PRO A CA 1
ATOM 1853 C C . PRO A 1 225 ? -17.839 -5.347 31.108 1.00 87.62 225 PRO A C 1
ATOM 1855 O O . PRO A 1 225 ? -16.822 -5.928 30.728 1.00 87.62 225 PRO A O 1
ATOM 1858 N N . PHE A 1 226 ? -18.691 -5.900 31.969 1.00 82.81 226 PHE A N 1
ATOM 1859 C CA . PHE A 1 226 ? -18.484 -7.246 32.487 1.00 82.81 226 PHE A CA 1
ATOM 1860 C C . PHE A 1 226 ? -18.464 -8.265 31.339 1.00 82.81 226 PHE A C 1
ATOM 1862 O O . PHE A 1 226 ? -19.469 -8.470 30.652 1.00 82.81 226 PHE A O 1
ATOM 1869 N N . ILE A 1 227 ? -17.307 -8.891 31.130 1.00 84.06 227 ILE A N 1
ATOM 1870 C CA . ILE A 1 227 ? -17.095 -9.891 30.086 1.00 84.06 227 ILE A CA 1
ATOM 1871 C C . ILE A 1 227 ? -17.425 -11.266 30.669 1.00 84.06 227 ILE A C 1
ATOM 1873 O O . ILE A 1 227 ? -16.796 -11.714 31.622 1.00 84.06 227 ILE A O 1
ATOM 1877 N N . THR A 1 228 ? -18.421 -11.937 30.095 1.00 77.06 228 THR A N 1
ATOM 1878 C CA . THR A 1 228 ? -18.854 -13.280 30.529 1.00 77.06 228 THR A CA 1
ATOM 1879 C C . THR A 1 228 ? -18.094 -14.408 29.835 1.00 77.06 228 THR A C 1
ATOM 1881 O O . THR A 1 228 ? -18.000 -15.514 30.360 1.00 77.06 228 THR A O 1
ATOM 1884 N N . ASP A 1 229 ? -17.546 -14.137 28.654 1.00 82.50 229 ASP A N 1
ATOM 1885 C CA . ASP A 1 229 ? -16.833 -15.115 27.844 1.00 82.50 229 ASP A CA 1
ATOM 1886 C C . ASP A 1 229 ? -15.360 -15.201 28.241 1.00 82.50 229 ASP A C 1
ATOM 1888 O O . ASP A 1 229 ? -14.624 -14.213 28.202 1.00 82.50 229 ASP A O 1
ATOM 1892 N N . ILE A 1 230 ? -14.929 -16.414 28.591 1.00 83.12 230 ILE A N 1
ATOM 1893 C CA . ILE A 1 230 ? -13.580 -16.681 29.096 1.00 83.12 230 ILE A CA 1
ATOM 1894 C C . ILE A 1 230 ? -12.509 -16.311 28.063 1.00 83.12 230 ILE A C 1
ATOM 1896 O O . ILE A 1 230 ? -11.451 -15.816 28.443 1.00 83.12 230 ILE A O 1
ATOM 1900 N N . ALA A 1 231 ? -12.768 -16.499 26.764 1.00 82.75 231 ALA A N 1
ATOM 1901 C CA . ALA A 1 231 ? -11.793 -16.143 25.737 1.00 82.75 231 ALA A CA 1
ATOM 1902 C C . ALA A 1 231 ? -11.612 -14.619 25.649 1.00 82.75 231 ALA A C 1
ATOM 1904 O O . ALA A 1 231 ? -10.490 -14.138 25.511 1.00 82.75 231 ALA A O 1
ATOM 1905 N N . CYS A 1 232 ? -12.689 -13.848 25.799 1.00 85.12 232 CYS A N 1
ATOM 1906 C CA . CYS A 1 232 ? -12.631 -12.387 25.781 1.00 85.12 232 CYS A CA 1
ATOM 1907 C C . CYS A 1 232 ? -12.009 -11.776 27.054 1.00 85.12 232 CYS A C 1
ATOM 1909 O O . CYS A 1 232 ? -11.559 -10.632 26.999 1.00 85.12 232 CYS A O 1
ATOM 1911 N N . LEU A 1 233 ? -11.920 -12.511 28.174 1.00 87.62 233 LEU A N 1
ATOM 1912 C CA . LEU A 1 233 ? -11.212 -12.038 29.379 1.00 87.62 233 LEU A CA 1
ATOM 1913 C C . LEU A 1 233 ? -9.725 -11.759 29.110 1.00 87.62 233 LEU A C 1
ATOM 1915 O O . LEU A 1 233 ? -9.139 -10.880 29.747 1.00 87.62 233 LEU A O 1
ATOM 1919 N N . GLU A 1 234 ? -9.122 -12.439 28.126 1.00 90.12 234 GLU A N 1
ATOM 1920 C CA . GLU A 1 234 ? -7.743 -12.188 27.679 1.00 90.12 234 GLU A CA 1
ATOM 1921 C C . GLU A 1 234 ? -7.523 -10.709 27.309 1.00 90.12 234 GLU A C 1
ATOM 1923 O O . GLU A 1 234 ? -6.453 -10.162 27.577 1.00 90.12 234 GLU A O 1
ATOM 1928 N N . ILE A 1 235 ? -8.550 -10.036 26.767 1.00 90.88 235 ILE A N 1
ATOM 1929 C CA . ILE A 1 235 ? -8.504 -8.608 26.421 1.00 90.88 235 ILE A CA 1
ATOM 1930 C C . ILE A 1 235 ? -8.215 -7.777 27.672 1.00 90.88 235 ILE A C 1
ATOM 1932 O O . ILE A 1 235 ? -7.298 -6.965 27.678 1.00 90.88 235 ILE A O 1
ATOM 1936 N N . THR A 1 236 ? -8.963 -8.005 28.753 1.00 89.12 236 THR A N 1
ATOM 1937 C CA . THR A 1 236 ? -8.814 -7.241 29.999 1.00 89.12 236 THR A CA 1
ATOM 1938 C C . THR A 1 236 ? -7.525 -7.554 30.757 1.00 89.12 236 THR A C 1
ATOM 1940 O O . THR A 1 236 ? -7.006 -6.690 31.460 1.00 89.12 236 THR A O 1
ATOM 1943 N N . HIS A 1 237 ? -6.971 -8.759 30.595 1.00 88.62 237 HIS A N 1
ATOM 1944 C CA . HIS A 1 237 ? -5.721 -9.158 31.249 1.00 88.62 237 HIS A CA 1
ATOM 1945 C C . HIS A 1 237 ? -4.468 -8.552 30.608 1.00 88.62 237 HIS A C 1
ATOM 1947 O O . HIS A 1 237 ? -3.450 -8.409 31.279 1.00 88.62 237 HIS A O 1
ATOM 1953 N N . MET A 1 238 ? -4.537 -8.199 29.325 1.00 89.12 238 MET A N 1
ATOM 1954 C CA . MET A 1 238 ? -3.389 -7.749 28.530 1.00 89.12 238 MET A CA 1
ATOM 1955 C C . MET A 1 238 ? -3.468 -6.259 28.170 1.00 89.12 238 MET A C 1
ATOM 1957 O O . MET A 1 238 ? -2.805 -5.805 27.233 1.00 89.12 238 MET A O 1
ATOM 1961 N N . LEU A 1 239 ? -4.270 -5.491 28.916 1.00 89.69 239 LEU A N 1
ATOM 1962 C CA . LEU A 1 239 ? -4.477 -4.074 28.649 1.00 89.69 239 LEU A CA 1
ATOM 1963 C C . LEU A 1 239 ? -3.168 -3.283 28.803 1.00 89.69 239 LEU A C 1
ATOM 1965 O O . LEU A 1 239 ? -2.500 -3.383 29.837 1.00 89.69 239 LEU A O 1
ATOM 1969 N N . PRO A 1 240 ? -2.799 -2.457 27.808 1.00 87.06 240 PRO A N 1
ATOM 1970 C CA . PRO A 1 240 ? -1.634 -1.600 27.917 1.00 87.06 240 PRO A CA 1
ATOM 1971 C C . PRO A 1 240 ? -1.854 -0.512 28.984 1.00 87.06 240 PRO A C 1
ATOM 1973 O O . PRO A 1 240 ? -2.997 -0.128 29.270 1.00 87.06 240 PRO A O 1
ATOM 1976 N N . PRO A 1 241 ? -0.770 0.026 29.570 1.00 82.31 241 PRO A N 1
ATOM 1977 C CA . PRO A 1 241 ? -0.871 1.142 30.500 1.00 82.31 241 PRO A CA 1
ATOM 1978 C C . PRO A 1 241 ? -1.420 2.387 29.792 1.00 82.31 241 PRO A C 1
ATOM 1980 O O . PRO A 1 241 ? -1.054 2.677 28.651 1.00 82.31 241 PRO A O 1
ATOM 1983 N N . PHE A 1 242 ? -2.255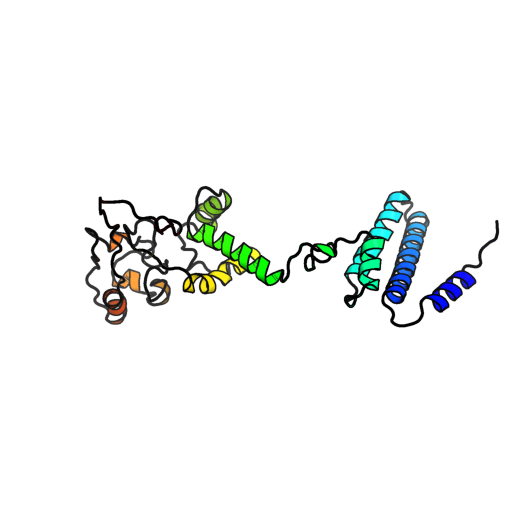 3.164 30.489 1.00 79.06 242 PHE A N 1
ATOM 1984 C CA . PHE A 1 242 ? -2.668 4.477 29.992 1.00 79.06 242 PHE A CA 1
ATOM 1985 C C . PHE A 1 242 ? -1.488 5.428 29.939 1.00 79.06 242 PHE A C 1
ATOM 1987 O O . PHE A 1 242 ? -0.749 5.590 30.915 1.00 79.06 242 PHE A O 1
ATOM 1994 N N . TRP A 1 243 ? -1.358 6.126 28.817 1.00 69.12 243 TRP A N 1
ATOM 1995 C CA . TRP A 1 243 ? -0.363 7.169 28.689 1.00 69.12 243 TRP A CA 1
ATOM 1996 C C . TRP A 1 243 ? -0.942 8.488 29.215 1.00 69.12 243 TRP A C 1
ATOM 1998 O O . TRP A 1 243 ? -1.810 9.089 28.585 1.00 69.12 243 TRP A O 1
ATOM 2008 N N . ARG A 1 244 ? -0.472 8.956 30.379 1.00 61.22 244 ARG A N 1
ATOM 2009 C CA . ARG A 1 244 ? -0.740 10.324 30.853 1.00 61.22 244 ARG A CA 1
ATOM 2010 C C . ARG A 1 244 ? 0.408 11.225 30.418 1.00 61.22 244 ARG A C 1
ATOM 2012 O O . ARG A 1 244 ? 1.561 10.948 30.752 1.00 61.22 244 ARG A O 1
ATOM 2019 N N . ALA A 1 245 ? 0.104 12.307 29.705 1.00 54.66 245 ALA A N 1
ATOM 2020 C CA . ALA A 1 245 ? 1.081 13.367 29.493 1.00 54.66 245 ALA A CA 1
ATOM 2021 C C . ALA A 1 245 ? 1.501 13.903 30.868 1.00 54.66 245 ALA A C 1
ATOM 2023 O O . ALA A 1 245 ? 0.655 14.310 31.665 1.00 54.66 245 ALA A O 1
ATOM 2024 N N . ARG A 1 246 ? 2.797 13.855 31.177 1.00 44.41 246 ARG A N 1
ATOM 2025 C CA . ARG A 1 246 ? 3.323 14.391 32.431 1.00 44.41 246 ARG A CA 1
ATOM 2026 C C . ARG A 1 246 ? 3.216 15.918 32.364 1.00 44.41 246 ARG A C 1
ATOM 2028 O O . ARG A 1 246 ? 3.951 16.549 31.612 1.00 44.41 246 ARG A O 1
ATOM 2035 N N . THR A 1 247 ? 2.290 16.519 33.106 1.00 43.16 247 THR A N 1
ATOM 2036 C CA . THR A 1 247 ? 2.294 17.965 33.364 1.00 43.16 247 THR A CA 1
ATOM 2037 C C . THR A 1 247 ? 3.322 18.250 34.456 1.00 43.16 247 THR A C 1
ATOM 2039 O O . THR A 1 247 ? 2.967 18.403 35.619 1.00 43.16 247 THR A O 1
ATOM 2042 N N . GLU A 1 248 ? 4.605 18.261 34.098 1.00 37.00 248 GLU A N 1
ATOM 2043 C CA . GLU A 1 248 ? 5.673 18.769 34.964 1.00 37.00 248 GLU A CA 1
ATOM 2044 C C . GLU A 1 248 ? 6.132 20.124 34.422 1.00 37.00 248 GLU A C 1
ATOM 2046 O O . GLU A 1 248 ? 6.884 20.230 33.456 1.00 37.00 248 GLU A O 1
ATOM 2051 N N . SER A 1 249 ? 5.644 21.188 35.053 1.00 40.75 249 SER A N 1
ATOM 2052 C CA . SER A 1 249 ? 6.325 22.476 35.088 1.00 40.75 249 SER A CA 1
ATOM 2053 C C . SER A 1 249 ? 7.622 22.311 35.882 1.00 40.75 249 SER A C 1
ATOM 2055 O O . SER A 1 249 ? 7.521 22.089 37.080 1.00 40.75 249 SER A O 1
ATOM 2057 N N . PHE A 1 250 ? 8.797 22.380 35.244 1.00 34.19 250 PHE A N 1
ATOM 2058 C CA . PHE A 1 250 ? 10.038 23.013 35.742 1.00 34.19 250 PHE A CA 1
ATOM 2059 C C . PHE A 1 250 ? 11.236 22.705 34.817 1.00 34.19 250 PHE A C 1
ATOM 2061 O O . PHE A 1 250 ? 11.532 21.552 34.540 1.00 34.19 250 PHE A O 1
ATOM 2068 N N . GLY A 1 251 ? 11.964 23.759 34.426 1.00 33.34 251 GLY A N 1
ATOM 2069 C CA . GLY A 1 251 ? 13.430 23.746 34.303 1.00 33.34 251 GLY A CA 1
ATOM 2070 C C . GLY A 1 251 ? 14.076 23.067 33.088 1.00 33.34 251 GLY A C 1
ATOM 2071 O O . GLY A 1 251 ? 14.250 21.859 33.049 1.00 33.34 251 GLY A O 1
ATOM 2072 N N . SER A 1 252 ? 14.541 23.901 32.154 1.00 40.34 252 SER A N 1
ATOM 2073 C CA . SER A 1 252 ? 15.587 23.658 31.144 1.00 40.34 252 SER A CA 1
ATOM 2074 C C . SER A 1 252 ? 16.473 22.414 31.348 1.00 40.34 252 SER A C 1
ATOM 2076 O O . SER A 1 252 ? 17.317 22.401 32.240 1.00 40.34 252 SER A O 1
ATOM 2078 N N . GLN A 1 253 ? 16.384 21.449 30.425 1.00 32.22 253 GLN A N 1
ATOM 2079 C CA . GLN A 1 253 ? 17.540 20.726 29.883 1.00 32.22 253 GLN A CA 1
ATOM 2080 C C . GLN A 1 253 ? 17.181 20.118 28.517 1.00 32.22 253 GLN A C 1
ATOM 2082 O O . GLN A 1 253 ? 16.202 19.390 28.368 1.00 32.22 253 GLN A O 1
ATOM 2087 N N . ARG A 1 254 ? 17.972 20.472 27.495 1.00 36.88 254 ARG A N 1
ATOM 2088 C CA . ARG A 1 254 ? 17.856 19.979 26.115 1.00 36.88 254 ARG A CA 1
ATOM 2089 C C . ARG A 1 254 ? 18.021 18.458 26.066 1.00 36.88 254 ARG A C 1
ATOM 2091 O O . ARG A 1 254 ? 19.120 17.963 26.295 1.00 36.88 254 ARG A O 1
ATOM 2098 N N . MET A 1 255 ? 16.986 17.765 25.609 1.00 28.34 255 MET A N 1
ATOM 2099 C CA . MET A 1 255 ? 17.114 16.604 24.731 1.00 28.34 255 MET A CA 1
ATOM 2100 C C . MET A 1 255 ? 15.978 16.656 23.716 1.00 28.34 255 MET A C 1
ATOM 2102 O O . MET A 1 255 ? 14.807 16.640 24.081 1.00 28.34 255 MET A O 1
ATOM 2106 N N . ASP A 1 256 ? 16.353 16.753 22.446 1.00 38.12 256 ASP A N 1
ATOM 2107 C CA . ASP A 1 256 ? 15.446 16.753 21.307 1.00 38.12 256 ASP A CA 1
ATOM 2108 C C . ASP A 1 256 ? 15.454 15.347 20.694 1.00 38.12 256 ASP A C 1
ATOM 2110 O O . ASP A 1 256 ? 16.481 14.893 20.178 1.00 38.12 256 ASP A O 1
ATOM 2114 N N . PRO A 1 257 ? 14.335 14.619 20.798 1.00 34.84 257 PRO A N 1
ATOM 2115 C CA . PRO A 1 257 ? 13.910 13.775 19.701 1.00 34.84 257 PRO A CA 1
ATOM 2116 C C . PRO A 1 257 ? 12.445 14.071 19.378 1.00 34.84 257 PRO A C 1
ATOM 2118 O O . PRO A 1 257 ? 11.542 13.627 20.084 1.00 34.84 257 PRO A O 1
ATOM 2121 N N . GLN A 1 258 ? 12.242 14.811 18.285 1.00 30.75 258 GLN A N 1
ATOM 2122 C CA . GLN A 1 258 ? 11.054 14.814 17.424 1.00 30.75 258 GLN A CA 1
ATOM 2123 C C . GLN A 1 258 ? 9.758 14.421 18.140 1.00 30.75 258 GLN A C 1
ATOM 2125 O O . GLN A 1 258 ? 9.301 13.276 18.098 1.00 30.75 258 GLN A O 1
ATOM 2130 N N . HIS A 1 259 ? 9.151 15.428 18.762 1.00 32.69 259 HIS A N 1
ATOM 2131 C CA . HIS A 1 259 ? 7.786 15.397 19.256 1.00 32.69 259 HIS A CA 1
ATOM 2132 C C . HIS A 1 259 ? 6.824 14.971 18.142 1.00 32.69 259 HIS A C 1
ATOM 2134 O O . HIS A 1 259 ? 6.400 15.761 17.299 1.00 32.69 259 HIS A O 1
ATOM 2140 N N . LEU A 1 260 ? 6.463 13.694 18.152 1.00 32.03 260 LEU A N 1
ATOM 2141 C CA . LEU A 1 260 ? 5.305 13.190 17.442 1.00 32.03 260 LEU A CA 1
ATOM 2142 C C . LEU A 1 260 ? 4.131 13.238 18.411 1.00 32.03 260 LEU A C 1
ATOM 2144 O O . LEU A 1 260 ? 4.049 12.452 19.356 1.00 32.03 260 LEU A O 1
ATOM 2148 N N . ASN A 1 261 ? 3.256 14.215 18.170 1.00 28.06 261 ASN A N 1
ATOM 2149 C CA . ASN A 1 261 ? 1.932 14.278 18.768 1.00 28.06 261 ASN A CA 1
ATOM 2150 C C . ASN A 1 261 ? 1.221 12.929 18.629 1.00 28.06 261 ASN A C 1
ATOM 2152 O O . ASN A 1 261 ? 1.358 12.238 17.616 1.00 28.06 261 ASN A O 1
ATOM 2156 N N . CYS A 1 262 ? 0.490 12.606 19.690 1.00 32.19 262 CYS A N 1
ATOM 2157 C CA . CYS A 1 262 ? -0.306 11.410 19.900 1.00 32.19 262 CYS A CA 1
ATOM 2158 C C . CYS A 1 262 ? -1.000 10.899 18.633 1.00 32.19 262 CYS A C 1
ATOM 2160 O O . CYS A 1 262 ? -1.751 11.646 18.005 1.00 32.19 262 CYS A O 1
ATOM 2162 N N . LEU A 1 263 ? -0.800 9.611 18.350 1.00 37.81 263 LEU A N 1
ATOM 2163 C CA . LEU A 1 263 ? -1.718 8.729 17.632 1.00 37.81 263 LEU A CA 1
ATOM 2164 C C . LEU A 1 263 ? -1.683 7.347 18.298 1.00 37.81 263 LEU A C 1
ATOM 2166 O O . LEU A 1 263 ? -0.576 6.913 18.703 1.00 37.81 263 LEU A O 1
#

Organism: Sesamum radiatum (NCBI:txid300843)

Sequence (263 aa):
MAHRDWEHGIQWAASRWRGKHVVNAAFRSLLASLVYHIWQERNSRHFQQRSRPPSIVGMLVVEEIRQRIISVPLRHSICSLGLFRLWKIPWPVEGPIDEGGLGIKDILALNRALMSKHLWAVIKQDRTSIWVDWIIQVRLRDCSIWTAKENKGAWGWRKMLSLRNSLMSHIHYRVGSGESVSLWHDPWHPLGPLISRFPRGPQMTRIGPLDKLSAVIKDGQWNWPFITDIACLEITHMLPPFWRARTESFGSQRMDPQHLNCL

Foldseek 3Di:
DDPPPVVVVVVVLVVVLDDDDLVSVLVVVLVVLLVVLVVVQVCCCVPVVDHDDPVVSVVVSLVVSLVVLVPDPDDDDPVNLVVCVVSVRQDPCDDDVVSPHVPDPDPVVVLLVVLQVVLVCLLVCVVVDVVSVCCCVPVQNLHDLQPDDLVDDDPSSSVSSVCNVVVLVVDAAADDQQPVAQQQRQQNFPVGRNCVVCVCLCVQQVNHNSDTPNVQDDPQDGNGHDGPDPSCVVRVVRDDHHDDDDPDDDDDDDDDDDDDPHD

Secondary structure (DSSP, 8-state):
-----HHHHHHHHHHHT-SS-HHHHHHHHHHHHHHHHHHHHHHHHHHH-----HHHHHHHHHHHHHHHHHHS---S-HHHHHHHHHTTPPPPSBS-GGGTS--BS-HHHHHHHHHHHHHHHHHTT-TTSHHHHHIIIIIITTS-TTT--TTSS-HHHHHHHHTHHHHHTT-----SS-TTSBTTTS--STTSSHHHH-TTHHHHHT--TT-BGGGGEETTEE-------HHHHHHHHTPPPP---------------------